Protein AF-A0A2D7Y5D2-F1 (afdb_monomer_lite)

pLDDT: mean 77.8, std 8.81, range [48.22, 90.44]

Foldseek 3Di:
DVVVVVVVVVVVCPDLVNLLVVLVVVVVVLVVVLVVLLVVLLVVLVPPDLCVVVVVVPDPDDLDLVVLVVVLVVLVVVLVVSVVVNVVSLVVNCCSLQVSLLVSLLVCQQPVCSHPNPDAFKDQVNHRDRPVVDDPVLSVQVSVQLLCCLQVVVVCVVVVDDRHSIDGDVVPVPSVVSSVVSSPSSNVSNVSVVVSVVVSVVSVVVSVVVNVVSVVSSVVSD

Structure (mmCIF, N/CA/C/O backbone):
data_AF-A0A2D7Y5D2-F1
#
_entry.id   AF-A0A2D7Y5D2-F1
#
loop_
_atom_site.group_PDB
_atom_site.id
_atom_site.type_symbol
_atom_site.label_atom_id
_atom_site.label_alt_id
_atom_site.l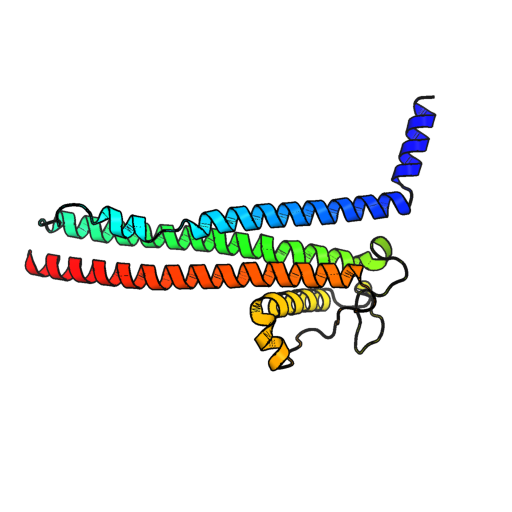abel_comp_id
_atom_site.label_asym_id
_atom_site.label_entity_id
_atom_site.label_seq_id
_atom_site.pdbx_PDB_ins_code
_atom_site.Cartn_x
_atom_site.Cartn_y
_atom_site.Cartn_z
_atom_site.occupancy
_atom_site.B_iso_or_equiv
_atom_site.auth_seq_id
_atom_site.auth_comp_id
_atom_site.auth_asym_id
_atom_site.auth_atom_id
_atom_site.pdbx_PDB_model_num
ATOM 1 N N . MET A 1 1 ? 35.451 32.270 -16.027 1.00 61.31 1 MET A N 1
ATOM 2 C CA . MET A 1 1 ? 35.735 31.453 -14.817 1.00 61.31 1 MET A CA 1
ATOM 3 C C . MET A 1 1 ? 34.470 31.006 -14.085 1.00 61.31 1 MET A C 1
ATOM 5 O O . MET A 1 1 ? 34.244 29.810 -14.052 1.00 61.31 1 MET A O 1
ATOM 9 N N . ILE A 1 2 ? 33.625 31.892 -13.528 1.00 64.38 2 ILE A N 1
ATOM 10 C CA . ILE A 1 2 ? 32.351 31.462 -12.894 1.00 64.38 2 ILE A CA 1
ATOM 11 C C . ILE A 1 2 ? 31.356 30.922 -13.939 1.00 64.38 2 ILE A C 1
ATOM 13 O O . ILE A 1 2 ? 30.735 29.890 -13.709 1.00 64.38 2 ILE A O 1
ATOM 17 N N . GLU A 1 3 ? 31.265 31.559 -15.111 1.00 65.12 3 GLU A N 1
ATOM 18 C CA . GLU A 1 3 ? 30.414 31.091 -16.219 1.00 65.12 3 GLU A CA 1
ATOM 19 C C . GLU A 1 3 ? 30.882 29.752 -16.812 1.00 65.12 3 GLU A C 1
ATOM 21 O O . GLU A 1 3 ? 30.049 28.903 -17.108 1.00 65.12 3 GLU A O 1
ATOM 26 N N . ASP A 1 4 ? 32.195 29.509 -16.894 1.00 70.19 4 ASP A N 1
ATOM 27 C CA . ASP A 1 4 ? 32.742 28.228 -17.376 1.00 70.19 4 ASP A CA 1
ATOM 28 C C . ASP A 1 4 ? 32.500 27.083 -16.384 1.00 70.19 4 ASP A C 1
ATOM 30 O O . ASP A 1 4 ? 32.182 25.963 -16.783 1.00 70.19 4 ASP A O 1
ATOM 34 N N . ILE A 1 5 ? 32.599 27.365 -15.078 1.00 71.88 5 ILE A N 1
ATOM 35 C CA . ILE A 1 5 ? 32.281 26.398 -14.018 1.00 71.88 5 ILE A CA 1
ATOM 36 C C . ILE A 1 5 ? 30.780 26.087 -14.024 1.00 71.88 5 ILE A C 1
ATOM 38 O O . ILE A 1 5 ? 30.396 24.922 -13.933 1.00 71.88 5 ILE A O 1
ATOM 42 N N . PHE A 1 6 ? 29.925 27.102 -14.176 1.00 72.81 6 PHE A N 1
ATOM 43 C CA . PHE A 1 6 ? 28.476 26.912 -14.241 1.00 72.81 6 PHE A CA 1
ATOM 44 C C . PHE A 1 6 ? 28.050 26.178 -15.521 1.00 72.81 6 PHE A C 1
ATOM 46 O O . PHE A 1 6 ? 27.232 25.263 -15.461 1.00 72.81 6 PHE A O 1
ATOM 53 N N . GLY A 1 7 ? 28.652 26.502 -16.668 1.00 70.38 7 GLY A N 1
ATOM 54 C CA . GLY A 1 7 ? 28.417 25.819 -17.941 1.00 70.38 7 GLY A CA 1
ATOM 55 C C . GLY A 1 7 ? 28.857 24.354 -17.916 1.00 70.38 7 GLY A C 1
ATOM 56 O O . GLY A 1 7 ? 28.099 23.480 -18.342 1.00 70.38 7 GLY A O 1
ATOM 57 N N . GLY A 1 8 ? 30.033 24.064 -17.348 1.00 73.69 8 GLY A N 1
ATOM 58 C CA . GLY A 1 8 ? 30.530 22.701 -17.131 1.00 73.69 8 GLY A CA 1
ATOM 59 C C . GLY A 1 8 ? 29.664 21.893 -16.158 1.00 73.69 8 GLY A C 1
ATOM 60 O O . GLY A 1 8 ? 29.385 20.718 -16.386 1.00 73.69 8 GLY A O 1
ATOM 61 N N . PHE A 1 9 ? 29.164 22.531 -15.101 1.00 72.12 9 PHE A N 1
ATOM 62 C CA . PHE A 1 9 ? 28.250 21.900 -14.149 1.00 72.12 9 PHE A CA 1
ATOM 63 C C . PHE A 1 9 ? 26.873 21.602 -14.763 1.00 72.12 9 PHE A C 1
ATOM 65 O O . PHE A 1 9 ? 26.347 20.506 -14.585 1.00 72.12 9 PHE A O 1
ATOM 72 N N . MET A 1 10 ? 26.304 22.528 -15.539 1.00 69.38 10 MET A N 1
ATOM 73 C CA . MET A 1 10 ? 25.010 22.334 -16.208 1.00 69.38 10 MET A CA 1
ATOM 74 C C . MET A 1 10 ? 25.072 21.276 -17.317 1.00 69.38 10 MET A C 1
ATOM 76 O O . MET A 1 10 ? 24.135 20.494 -17.480 1.00 69.38 10 MET A O 1
ATOM 80 N N . THR A 1 11 ? 26.183 21.194 -18.051 1.00 70.69 11 THR A N 1
ATOM 81 C CA . THR A 1 11 ? 26.409 20.124 -19.041 1.00 70.69 11 THR A CA 1
ATOM 82 C C . THR A 1 11 ? 26.628 18.768 -18.375 1.00 70.69 11 THR A C 1
ATOM 84 O O . THR A 1 11 ? 26.118 17.758 -18.854 1.00 70.69 11 THR A O 1
ATOM 87 N N . TRP A 1 12 ? 27.295 18.730 -17.220 1.00 73.56 12 TRP A N 1
ATOM 88 C CA . TRP A 1 12 ? 27.404 17.515 -16.414 1.00 73.56 12 TRP A CA 1
ATOM 89 C C . TRP A 1 12 ? 26.048 17.061 -15.846 1.00 73.56 12 TRP A C 1
ATOM 91 O O . TRP A 1 12 ? 25.725 15.872 -15.922 1.00 73.56 12 TRP A O 1
ATOM 101 N N . LEU A 1 13 ? 25.225 17.990 -15.343 1.00 65.31 13 LEU A N 1
ATOM 102 C CA . LEU A 1 13 ? 23.877 17.717 -14.823 1.00 65.31 13 LEU A CA 1
ATOM 103 C C . LEU A 1 13 ? 22.908 17.202 -15.890 1.00 65.31 13 LEU A C 1
ATOM 105 O O . LEU A 1 13 ? 22.052 16.377 -15.589 1.00 65.31 13 LEU A O 1
ATOM 109 N N . THR A 1 14 ? 23.039 17.681 -17.126 1.00 67.88 14 THR A N 1
ATOM 110 C CA . THR A 1 14 ? 22.196 17.264 -18.257 1.00 67.88 14 THR A CA 1
ATOM 111 C C . THR A 1 14 ? 22.745 16.049 -19.004 1.00 67.88 14 THR A C 1
ATOM 113 O O . THR A 1 14 ? 22.117 15.565 -19.946 1.00 67.88 14 THR A O 1
ATOM 116 N N . SER A 1 15 ? 23.897 15.512 -18.587 1.00 78.00 15 SER A N 1
ATOM 117 C CA . SER A 1 15 ? 24.418 14.277 -19.164 1.00 78.00 15 SER A CA 1
ATOM 118 C C . SER A 1 15 ? 23.492 13.095 -18.848 1.00 78.00 15 SER A C 1
ATOM 120 O O . SER A 1 15 ? 22.940 12.985 -17.750 1.00 78.00 15 SER A O 1
ATOM 122 N N . HIS A 1 16 ? 23.335 12.185 -19.813 1.00 67.31 16 HIS A N 1
ATOM 123 C CA . HIS A 1 16 ? 22.424 11.039 -19.693 1.00 67.31 16 HIS A CA 1
ATOM 124 C C . HIS A 1 16 ? 22.763 10.158 -18.478 1.00 67.31 16 HIS A C 1
ATOM 126 O O . HIS A 1 16 ? 21.868 9.688 -17.782 1.00 67.31 16 HIS A O 1
ATOM 132 N N . ALA A 1 17 ? 24.055 9.998 -18.174 1.00 71.62 17 ALA A N 1
ATOM 133 C CA . ALA A 1 17 ? 24.514 9.242 -17.013 1.00 71.62 17 ALA A CA 1
ATOM 134 C C . ALA A 1 17 ? 24.124 9.914 -15.683 1.00 71.62 17 ALA A C 1
ATOM 136 O O . ALA A 1 17 ? 23.689 9.234 -14.756 1.00 71.62 17 ALA A O 1
ATOM 137 N N . THR A 1 18 ? 24.237 11.240 -15.576 1.00 70.38 18 THR A N 1
ATOM 138 C CA . THR A 1 18 ? 23.882 11.964 -14.345 1.00 70.38 18 THR A CA 1
ATOM 139 C C . THR A 1 18 ? 22.372 11.973 -14.114 1.00 70.38 18 THR A C 1
ATOM 141 O O . THR A 1 18 ? 21.926 11.741 -12.991 1.00 70.38 18 THR A O 1
ATOM 144 N N . LEU A 1 19 ? 21.573 12.164 -15.168 1.00 69.56 19 LEU A N 1
ATOM 145 C CA . LEU A 1 19 ? 20.109 12.102 -15.092 1.00 69.56 19 LEU A CA 1
ATOM 146 C C . LEU A 1 19 ? 19.613 10.711 -14.679 1.00 69.56 19 LEU A C 1
ATOM 148 O O . LEU A 1 19 ? 18.714 10.606 -13.843 1.00 69.56 19 LEU A O 1
ATOM 152 N N . TYR A 1 20 ? 20.249 9.657 -15.193 1.00 71.88 20 TYR A N 1
ATOM 153 C CA . TYR A 1 20 ? 20.007 8.280 -14.773 1.00 71.88 20 TYR A CA 1
ATOM 154 C C . TYR A 1 20 ? 20.252 8.103 -13.266 1.00 71.88 20 TYR A C 1
ATOM 156 O O . TYR A 1 20 ? 19.346 7.702 -12.534 1.00 71.88 20 TYR A O 1
ATOM 164 N N . TRP A 1 21 ? 21.430 8.482 -12.759 1.00 73.31 21 TRP A N 1
ATOM 165 C CA . TRP A 1 21 ? 21.754 8.346 -11.333 1.00 73.31 21 TRP A CA 1
ATOM 166 C C . TRP A 1 21 ? 20.847 9.182 -10.424 1.00 73.31 21 TRP A C 1
ATOM 168 O O . TRP A 1 21 ? 20.393 8.689 -9.392 1.00 73.31 21 TRP A O 1
ATOM 178 N N . LEU A 1 22 ? 20.533 10.422 -10.807 1.00 71.81 22 LEU A N 1
ATOM 179 C CA . LEU A 1 22 ? 19.621 11.284 -10.050 1.00 71.81 22 LEU A CA 1
ATOM 180 C C . LEU A 1 22 ? 18.202 10.709 -9.990 1.00 71.81 22 LEU A C 1
ATOM 182 O O . LEU A 1 22 ? 17.562 10.773 -8.939 1.00 71.81 22 LEU A O 1
ATOM 186 N N . SER A 1 23 ? 17.724 10.110 -11.083 1.00 69.12 23 SER A N 1
ATOM 187 C CA . SER A 1 23 ? 16.411 9.461 -11.120 1.00 69.12 23 SER A CA 1
ATOM 188 C C . SER A 1 23 ? 16.339 8.277 -10.145 1.00 69.12 23 SER A C 1
ATOM 190 O O . SER A 1 23 ? 15.377 8.159 -9.384 1.00 69.12 23 SER A O 1
ATOM 192 N N . TRP A 1 24 ? 17.411 7.483 -10.057 1.00 73.25 24 TRP A N 1
ATOM 193 C CA . TRP A 1 24 ? 17.523 6.369 -9.116 1.00 73.25 24 TRP A CA 1
ATOM 194 C C . TRP A 1 24 ? 17.629 6.820 -7.661 1.00 73.25 24 TRP A C 1
ATOM 196 O O . TRP A 1 24 ? 16.982 6.236 -6.791 1.00 73.25 24 TRP A O 1
ATOM 206 N N . ILE A 1 25 ? 18.376 7.892 -7.386 1.00 76.62 25 ILE A N 1
ATOM 207 C CA . ILE A 1 25 ? 18.425 8.503 -6.050 1.00 76.62 25 ILE A CA 1
ATOM 208 C C . ILE A 1 25 ? 17.022 8.958 -5.628 1.00 76.62 25 ILE A C 1
ATOM 210 O O . ILE A 1 25 ? 16.607 8.694 -4.500 1.00 76.62 25 ILE A O 1
ATOM 214 N N . GLY A 1 26 ? 16.264 9.577 -6.538 1.00 72.56 26 GLY A N 1
ATOM 215 C CA . GLY A 1 26 ? 14.874 9.966 -6.296 1.00 72.56 26 GLY A CA 1
ATOM 216 C C . GLY A 1 26 ? 13.978 8.778 -5.938 1.00 72.56 26 GLY A C 1
ATOM 217 O O . GLY A 1 26 ? 13.241 8.847 -4.954 1.00 72.56 26 GLY A O 1
ATOM 218 N N . VAL A 1 27 ? 14.084 7.668 -6.675 1.00 72.75 27 VAL A N 1
ATOM 219 C CA . VAL A 1 27 ? 13.331 6.429 -6.402 1.00 72.75 27 VAL A CA 1
ATOM 220 C C . VAL A 1 27 ? 13.685 5.851 -5.031 1.00 72.75 27 VAL A C 1
ATOM 222 O O . VAL A 1 27 ? 12.789 5.531 -4.252 1.00 72.75 27 VAL A O 1
ATOM 225 N N . VAL A 1 28 ? 14.974 5.763 -4.691 1.00 77.69 28 VAL A N 1
ATOM 226 C CA . VAL A 1 28 ? 15.424 5.240 -3.390 1.00 77.69 28 VAL A CA 1
ATOM 227 C C . VAL A 1 28 ? 14.927 6.117 -2.242 1.00 77.69 28 VAL A C 1
ATOM 229 O O . VAL A 1 28 ? 14.392 5.599 -1.262 1.00 77.69 28 VAL A O 1
ATOM 232 N N . LEU A 1 29 ? 15.040 7.442 -2.362 1.00 75.06 29 LEU A N 1
ATOM 233 C CA . LEU A 1 29 ? 14.535 8.375 -1.352 1.00 75.06 29 LEU A CA 1
ATOM 234 C C . LEU A 1 29 ? 13.016 8.281 -1.198 1.00 75.06 29 LEU A C 1
ATOM 236 O O . LEU A 1 29 ? 12.517 8.292 -0.072 1.00 75.06 29 LEU A O 1
ATOM 240 N N . ALA A 1 30 ? 12.282 8.142 -2.304 1.00 73.25 30 ALA A N 1
ATOM 241 C CA . ALA A 1 30 ? 10.839 7.948 -2.273 1.00 73.25 30 ALA A CA 1
ATOM 242 C C . ALA A 1 30 ? 10.466 6.644 -1.553 1.00 73.25 30 ALA A C 1
ATOM 244 O O . ALA A 1 30 ? 9.572 6.650 -0.710 1.00 73.25 30 ALA A O 1
ATOM 245 N N . LEU A 1 31 ? 11.188 5.549 -1.806 1.00 73.75 31 LEU A N 1
ATOM 246 C CA . LEU A 1 31 ? 10.968 4.270 -1.129 1.00 73.75 31 LEU A CA 1
ATOM 247 C C . LEU A 1 31 ? 11.293 4.330 0.365 1.00 73.75 31 LEU A C 1
ATOM 249 O O . LEU A 1 31 ? 10.511 3.825 1.169 1.00 73.75 31 LEU A O 1
ATOM 253 N N . ILE A 1 32 ? 12.390 4.985 0.757 1.00 79.88 32 ILE A N 1
ATOM 254 C CA . ILE A 1 32 ? 12.715 5.217 2.173 1.00 79.88 32 ILE A CA 1
ATOM 255 C C . ILE A 1 32 ? 11.612 6.054 2.829 1.00 79.88 32 ILE A C 1
ATOM 257 O O . ILE A 1 32 ? 11.135 5.704 3.907 1.00 79.88 32 ILE A O 1
ATOM 261 N N . GLY A 1 33 ? 11.161 7.122 2.168 1.00 75.38 33 GLY A N 1
ATOM 262 C CA . GLY A 1 33 ? 10.061 7.960 2.641 1.00 75.38 33 GLY A CA 1
ATOM 263 C C . GLY A 1 33 ? 8.770 7.164 2.839 1.00 75.38 33 GLY A C 1
ATOM 264 O O . GLY A 1 33 ? 8.148 7.259 3.898 1.00 75.38 33 GLY A O 1
ATOM 265 N N . VAL A 1 34 ? 8.403 6.320 1.870 1.00 75.50 34 VAL A N 1
ATOM 266 C CA . VAL A 1 34 ? 7.255 5.409 1.983 1.00 75.50 34 VAL A CA 1
ATOM 267 C C . VAL A 1 34 ? 7.448 4.439 3.145 1.00 75.50 34 VAL A C 1
ATOM 269 O O . VAL A 1 34 ? 6.531 4.280 3.944 1.00 75.50 34 VAL A O 1
ATOM 272 N N . MET A 1 35 ? 8.626 3.833 3.295 1.00 78.06 35 MET A N 1
ATOM 273 C CA . MET A 1 35 ? 8.904 2.888 4.377 1.00 78.06 35 MET A CA 1
ATOM 274 C C . MET A 1 35 ? 8.785 3.550 5.756 1.00 78.06 35 MET A C 1
ATOM 276 O O . MET A 1 35 ? 8.167 2.980 6.653 1.00 78.06 35 MET A O 1
ATOM 280 N N . VAL A 1 36 ? 9.305 4.769 5.924 1.00 80.94 36 VAL A N 1
ATOM 281 C CA . VAL A 1 36 ? 9.186 5.547 7.168 1.00 80.94 36 VAL A CA 1
ATOM 282 C C . VAL A 1 36 ? 7.728 5.901 7.460 1.00 80.94 36 VAL A C 1
ATOM 284 O O . VAL A 1 36 ? 7.277 5.758 8.597 1.00 80.94 36 VAL A O 1
ATOM 287 N N . LEU A 1 37 ? 6.969 6.333 6.449 1.00 74.44 37 LEU A N 1
ATOM 288 C CA . LEU A 1 37 ? 5.550 6.656 6.603 1.00 74.44 37 LEU A CA 1
ATOM 289 C C . LEU A 1 37 ? 4.721 5.420 6.950 1.00 74.44 37 LEU A C 1
ATOM 291 O O . LEU A 1 37 ? 3.905 5.476 7.868 1.00 74.44 37 LEU A O 1
ATOM 295 N N . VAL A 1 38 ? 4.961 4.302 6.265 1.00 72.19 38 VAL A N 1
ATOM 296 C CA . VAL A 1 38 ? 4.354 3.005 6.572 1.00 72.19 38 VAL A CA 1
ATOM 297 C C . VAL A 1 38 ? 4.681 2.633 8.012 1.00 72.19 38 VAL A C 1
ATOM 299 O O . VAL A 1 38 ? 3.762 2.424 8.791 1.00 72.19 38 VAL A O 1
ATOM 302 N N . TRP A 1 39 ? 5.950 2.656 8.420 1.00 78.25 39 TRP A N 1
ATOM 303 C CA . TRP A 1 39 ? 6.356 2.326 9.788 1.00 78.25 39 TRP A CA 1
ATOM 304 C C . TRP A 1 39 ? 5.704 3.222 10.851 1.00 78.25 39 TRP A C 1
ATOM 306 O O . TRP A 1 39 ? 5.263 2.737 11.893 1.00 78.25 39 TRP A O 1
ATOM 316 N N . SER A 1 40 ? 5.595 4.523 10.578 1.00 76.56 40 SER A N 1
ATOM 317 C CA . SER A 1 40 ? 4.916 5.489 11.448 1.00 76.56 40 SER A CA 1
ATOM 318 C C . SER A 1 40 ? 3.415 5.204 11.567 1.00 76.56 40 SER A C 1
ATOM 320 O O . SER A 1 40 ? 2.854 5.218 12.660 1.00 76.56 40 SER A O 1
ATOM 322 N N . LEU A 1 41 ? 2.748 4.879 10.458 1.00 70.12 41 LEU A N 1
ATOM 323 C CA . LEU A 1 41 ? 1.337 4.490 10.475 1.00 70.12 41 LEU A CA 1
ATOM 324 C C . LEU A 1 41 ? 1.135 3.143 11.181 1.00 70.12 41 LEU A C 1
ATOM 326 O O . LEU A 1 41 ? 0.170 2.987 11.928 1.00 70.12 41 LEU A O 1
ATOM 330 N N . LEU A 1 42 ? 2.059 2.198 10.998 1.00 69.38 42 LEU A N 1
ATOM 331 C CA . LEU A 1 42 ? 2.049 0.884 11.636 1.00 69.38 42 LEU A CA 1
ATOM 332 C C . LEU A 1 42 ? 2.172 0.974 13.155 1.00 69.38 42 LEU A C 1
ATOM 334 O O . LEU A 1 42 ? 1.375 0.355 13.859 1.00 69.38 42 LEU A O 1
ATOM 338 N N . SER A 1 43 ? 3.132 1.742 13.674 1.00 71.56 43 SER A N 1
ATOM 339 C CA . SER A 1 43 ? 3.335 1.884 15.123 1.00 71.56 43 SER A CA 1
ATOM 340 C C . SER A 1 43 ? 2.091 2.453 15.802 1.00 71.56 43 SER A C 1
ATOM 342 O O . SER A 1 43 ? 1.577 1.901 16.771 1.00 71.56 43 SER A O 1
ATOM 344 N N . VAL A 1 44 ? 1.528 3.490 15.198 1.00 65.75 44 VAL A N 1
ATOM 345 C CA . VAL A 1 44 ? 0.354 4.213 15.676 1.00 65.75 44 VAL A CA 1
ATOM 346 C C . VAL A 1 44 ? -0.925 3.364 15.643 1.00 65.75 44 VAL A C 1
ATOM 348 O O . VAL A 1 44 ? -1.856 3.592 16.419 1.00 65.75 44 VAL A O 1
ATOM 351 N N . VAL A 1 45 ? -0.997 2.400 14.731 1.00 64.88 45 VAL A N 1
ATOM 352 C CA . VAL A 1 45 ? -2.107 1.453 14.611 1.00 64.88 45 VAL A CA 1
ATOM 353 C C . VAL A 1 45 ? -1.922 0.250 15.547 1.00 64.88 45 VAL A C 1
ATOM 355 O O . VAL A 1 45 ? -2.901 -0.235 16.115 1.00 64.88 45 VAL A O 1
ATOM 358 N N . ARG A 1 46 ? -0.680 -0.190 15.780 1.00 63.81 46 ARG A N 1
ATOM 359 C CA . ARG A 1 46 ? -0.336 -1.242 16.750 1.00 63.81 46 ARG A CA 1
ATOM 360 C C . ARG A 1 46 ? -0.626 -0.823 18.190 1.00 63.81 46 ARG A C 1
ATOM 362 O O . ARG A 1 46 ? -1.072 -1.648 18.981 1.00 63.81 46 ARG A O 1
ATOM 369 N N . ASP A 1 47 ? -0.434 0.453 18.505 1.00 62.66 47 ASP A N 1
ATOM 370 C CA . ASP A 1 47 ? -0.701 1.020 19.832 1.00 62.66 47 ASP A CA 1
ATOM 371 C C . ASP A 1 47 ? -2.206 1.196 20.129 1.00 62.66 47 ASP A C 1
ATOM 373 O O . ASP A 1 47 ? -2.586 1.713 21.182 1.00 62.66 47 ASP A O 1
ATOM 377 N N . PHE A 1 48 ? -3.092 0.753 19.226 1.00 60.53 48 PHE A N 1
ATOM 378 C CA . PHE A 1 48 ? -4.522 0.669 19.497 1.00 60.53 48 PHE A CA 1
ATOM 379 C C . PHE A 1 48 ? -4.804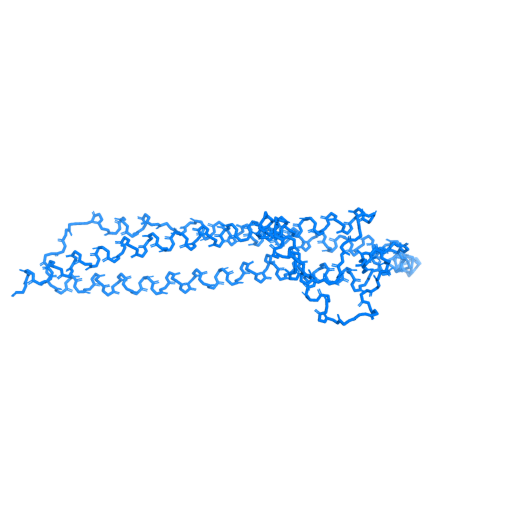 -0.474 20.490 1.00 60.53 48 PHE A C 1
ATOM 381 O O . PHE A 1 48 ? -4.994 -1.646 20.144 1.00 60.53 48 PHE A O 1
ATOM 388 N N . ASP A 1 49 ? -4.750 -0.116 21.768 1.00 56.03 49 ASP A N 1
ATOM 389 C CA . ASP A 1 49 ? -4.664 -1.056 22.874 1.00 56.03 49 ASP A CA 1
ATOM 390 C C . ASP A 1 49 ? -6.025 -1.253 23.568 1.00 56.03 49 ASP A C 1
ATOM 392 O O . ASP A 1 49 ? -6.559 -0.343 24.213 1.00 56.03 49 ASP A O 1
ATOM 396 N N . GLU A 1 50 ? -6.566 -2.476 23.497 1.00 50.53 50 GLU A N 1
ATOM 397 C CA . GLU A 1 50 ? -7.682 -2.960 24.335 1.00 50.53 50 GLU A CA 1
ATOM 398 C C . GLU A 1 50 ? -7.476 -2.632 25.825 1.00 50.53 50 GLU A C 1
ATOM 400 O O . GLU A 1 50 ? -8.441 -2.476 26.579 1.00 50.53 50 GLU A O 1
ATOM 405 N N . ALA A 1 51 ? -6.223 -2.468 26.262 1.00 48.22 51 ALA A N 1
ATOM 406 C CA . ALA A 1 51 ? -5.885 -2.136 27.635 1.00 48.22 51 ALA A CA 1
ATOM 407 C C . ALA A 1 51 ? -6.484 -0.808 28.121 1.00 48.22 51 ALA A C 1
ATOM 409 O O . ALA A 1 51 ? -6.719 -0.681 29.320 1.00 48.22 51 ALA A O 1
ATOM 410 N N . HIS A 1 52 ? -6.772 0.173 27.256 1.00 51.16 52 HIS A N 1
ATOM 411 C CA . HIS A 1 52 ? -7.442 1.408 27.693 1.00 51.16 52 HIS A CA 1
ATOM 412 C C . HIS A 1 52 ? -8.935 1.201 27.992 1.00 51.16 52 HIS A C 1
ATOM 414 O O . HIS A 1 52 ? -9.451 1.809 28.934 1.00 51.16 52 HIS A O 1
ATOM 420 N N . LEU A 1 53 ? -9.605 0.297 27.264 1.00 51.78 53 LEU A N 1
ATOM 421 C CA . LEU A 1 53 ? -11.005 -0.074 27.512 1.00 51.78 53 LEU A CA 1
ATOM 422 C C . LEU A 1 53 ? -11.153 -0.816 28.846 1.00 51.78 53 LEU A C 1
ATOM 424 O O . LEU A 1 53 ? -12.035 -0.497 29.641 1.00 51.78 53 LEU A O 1
ATOM 428 N N . ILE A 1 54 ? -10.236 -1.743 29.136 1.00 50.59 54 ILE A N 1
ATOM 429 C CA . ILE A 1 54 ? -10.243 -2.525 30.381 1.00 50.59 54 ILE A CA 1
ATOM 430 C C . ILE A 1 54 ? -9.720 -1.695 31.569 1.00 50.59 54 ILE A C 1
ATOM 432 O O . ILE A 1 54 ? -10.212 -1.826 32.690 1.00 50.59 54 ILE A O 1
ATOM 436 N N . ARG A 1 55 ? -8.751 -0.786 31.367 1.00 52.47 55 ARG A N 1
ATOM 437 C CA . ARG A 1 55 ? -8.235 0.073 32.452 1.00 52.47 55 ARG A CA 1
ATOM 438 C C . ARG A 1 55 ? -9.255 1.097 32.943 1.00 52.47 55 ARG A C 1
ATOM 440 O O . ARG A 1 55 ? -9.244 1.382 34.136 1.00 52.47 55 ARG A O 1
ATOM 447 N N . GLN A 1 56 ? -10.151 1.608 32.095 1.00 52.38 56 GLN A N 1
ATOM 448 C CA . GLN A 1 56 ? -11.228 2.495 32.564 1.00 52.38 56 GLN A CA 1
ATOM 449 C C . GLN A 1 56 ? -12.269 1.779 33.438 1.00 52.38 56 GLN A C 1
ATOM 451 O O . GLN A 1 56 ? -12.922 2.435 34.246 1.00 52.38 56 GLN A O 1
ATOM 456 N N . GLN A 1 57 ? -12.381 0.449 33.350 1.00 53.06 57 GLN A N 1
ATOM 457 C CA . GLN A 1 57 ? -13.211 -0.347 34.259 1.00 53.06 57 GLN A CA 1
ATOM 458 C C . GLN A 1 57 ? -12.568 -0.609 35.629 1.00 53.06 57 GLN A C 1
ATOM 460 O O . GLN A 1 57 ? -13.246 -1.125 36.511 1.00 53.06 57 GLN A O 1
ATOM 465 N N . ARG A 1 58 ? -11.301 -0.236 35.875 1.00 51.78 58 ARG A N 1
ATOM 466 C CA . ARG A 1 58 ? -10.629 -0.472 37.175 1.00 51.78 58 ARG A CA 1
ATOM 467 C C . ARG A 1 58 ? -11.136 0.412 38.332 1.00 51.78 58 ARG A C 1
ATOM 469 O O . ARG A 1 58 ? -10.462 0.528 39.352 1.00 51.78 58 ARG A O 1
ATOM 476 N N . GLY A 1 59 ? -12.306 1.032 38.190 1.00 63.09 59 GLY A N 1
ATOM 477 C CA . GLY A 1 59 ? -12.995 1.766 39.250 1.00 63.09 59 GLY A CA 1
ATOM 478 C C . GLY A 1 59 ? -14.158 0.964 39.850 1.00 63.09 59 GLY A C 1
ATOM 479 O O . GLY A 1 59 ? -14.622 0.004 39.237 1.00 63.09 59 GLY A O 1
ATOM 480 N N . PRO A 1 60 ? -14.659 1.347 41.039 1.00 62.88 60 PRO A N 1
ATOM 481 C CA . PRO A 1 60 ? -15.835 0.712 41.626 1.00 62.88 60 PRO A CA 1
ATOM 482 C C . PRO A 1 60 ? -17.029 0.753 40.659 1.00 62.88 60 PRO A C 1
ATOM 484 O O . PRO A 1 60 ? -17.270 1.774 40.005 1.00 62.88 60 PRO A O 1
ATOM 487 N N . ARG A 1 61 ? -17.767 -0.365 40.568 1.00 66.69 61 ARG A N 1
ATOM 488 C CA . ARG A 1 61 ? -18.933 -0.503 39.681 1.00 66.69 61 ARG A CA 1
ATOM 489 C C . ARG A 1 61 ? -19.955 0.599 39.966 1.00 66.69 61 ARG A C 1
ATOM 491 O O . ARG A 1 61 ? -20.225 0.949 41.116 1.00 66.69 61 ARG A O 1
ATOM 498 N N . ALA A 1 62 ? -20.498 1.186 38.905 1.00 68.88 62 ALA A N 1
ATOM 499 C CA . ALA A 1 62 ? -21.435 2.292 39.024 1.00 68.88 62 ALA A CA 1
ATOM 500 C C . ALA A 1 62 ? -22.807 1.780 39.482 1.00 68.88 62 ALA A C 1
ATOM 502 O O . ALA A 1 62 ? -23.489 1.106 38.731 1.00 68.88 62 ALA A O 1
ATOM 503 N N . VAL A 1 63 ? -23.245 2.162 40.684 1.00 71.19 63 VAL A N 1
ATOM 504 C CA . VAL A 1 63 ? -24.533 1.706 41.251 1.00 71.19 63 VAL A CA 1
ATOM 505 C C . VAL A 1 63 ? -25.727 2.548 40.765 1.00 71.19 63 VAL A C 1
ATOM 507 O O . VAL A 1 63 ? -26.870 2.112 40.781 1.00 71.19 63 VAL A O 1
ATOM 510 N N . ARG A 1 64 ? -25.494 3.795 40.327 1.00 80.81 64 ARG A N 1
ATOM 511 C CA . ARG A 1 64 ? -26.573 4.717 39.924 1.00 80.81 64 ARG A CA 1
ATOM 512 C C . ARG A 1 64 ? -26.918 4.570 38.441 1.00 80.81 64 ARG A C 1
ATOM 514 O O . ARG A 1 64 ? -26.051 4.805 37.597 1.00 80.81 64 ARG A O 1
ATOM 521 N N . ALA A 1 65 ? -28.203 4.381 38.126 1.00 78.31 65 ALA A N 1
ATOM 522 C CA . ALA A 1 65 ? -28.738 4.295 36.758 1.00 78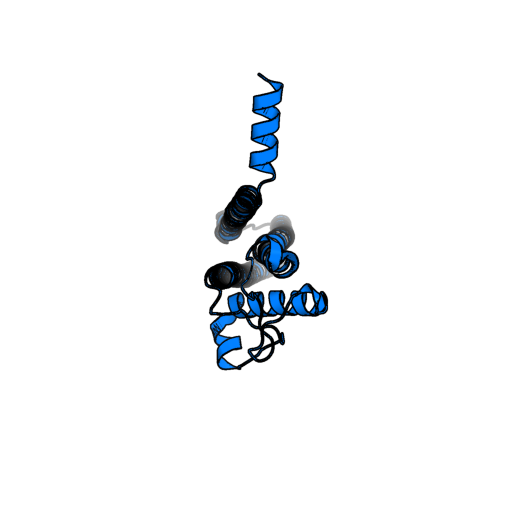.31 65 ALA A CA 1
ATOM 523 C C . ALA A 1 65 ? -28.263 5.428 35.820 1.00 78.31 65 ALA A C 1
ATOM 525 O O . ALA A 1 65 ? -27.880 5.194 34.672 1.00 78.31 65 ALA A O 1
ATOM 526 N N . LYS A 1 66 ? -28.201 6.673 36.319 1.00 81.12 66 LYS A N 1
ATOM 527 C CA . LYS A 1 66 ? -27.694 7.832 35.556 1.00 81.12 66 LYS A CA 1
ATOM 528 C C . LYS A 1 66 ? -26.214 7.690 35.172 1.00 81.12 66 LYS A C 1
ATOM 530 O O . LYS A 1 66 ? -25.819 8.106 34.083 1.00 81.12 66 LYS A O 1
ATOM 535 N N . THR A 1 67 ? -25.397 7.112 36.050 1.00 79.62 67 THR A N 1
ATOM 536 C CA . THR A 1 67 ? -23.967 6.876 35.805 1.00 79.62 67 THR A CA 1
ATOM 537 C C . THR A 1 67 ? -23.767 5.707 34.842 1.00 79.62 67 THR A C 1
ATOM 539 O O . THR A 1 67 ? -22.953 5.826 33.930 1.00 79.62 67 THR A O 1
ATOM 542 N N . ILE A 1 68 ? -24.562 4.638 34.976 1.00 74.44 68 ILE A N 1
ATOM 543 C CA . ILE A 1 68 ? -24.555 3.488 34.057 1.00 74.44 68 ILE A CA 1
ATOM 544 C C . ILE A 1 68 ? -24.867 3.946 32.623 1.00 74.44 68 ILE A C 1
ATOM 546 O O . ILE A 1 68 ? -24.069 3.708 31.717 1.00 74.44 68 ILE A O 1
ATOM 550 N N . ARG A 1 69 ? -25.944 4.724 32.414 1.00 80.12 69 ARG A N 1
ATOM 551 C CA . ARG A 1 69 ? -26.270 5.307 31.093 1.00 80.12 69 ARG A CA 1
ATOM 552 C C . ARG A 1 69 ? -25.148 6.182 30.534 1.00 80.12 69 ARG A C 1
ATOM 554 O O . ARG A 1 69 ? -24.849 6.117 29.345 1.00 80.12 69 ARG A O 1
ATOM 561 N N . ARG A 1 70 ? -24.508 7.001 31.379 1.00 81.75 70 ARG A N 1
ATOM 562 C CA . ARG A 1 70 ? -23.384 7.856 30.959 1.00 81.75 70 ARG A CA 1
ATOM 563 C C . ARG A 1 70 ? -22.172 7.035 30.519 1.00 81.75 70 ARG A C 1
ATOM 565 O O . ARG A 1 70 ? -21.497 7.434 29.576 1.00 81.75 70 ARG A O 1
ATOM 572 N N . ASN A 1 71 ? -21.902 5.913 31.179 1.00 77.00 71 ASN A N 1
ATOM 573 C CA . ASN A 1 71 ? -20.812 5.017 30.805 1.00 77.00 71 ASN A CA 1
ATOM 574 C C . ASN A 1 71 ? -21.095 4.327 29.464 1.00 77.00 71 ASN A C 1
ATOM 576 O O . ASN A 1 71 ? -20.213 4.327 28.613 1.00 77.00 71 ASN A O 1
ATOM 580 N N . ILE A 1 72 ? -22.324 3.846 29.232 1.00 78.12 72 ILE A N 1
ATOM 581 C CA . ILE A 1 72 ? -22.730 3.264 27.937 1.00 78.12 72 ILE A CA 1
ATOM 582 C C . ILE A 1 72 ? -22.533 4.276 26.797 1.00 78.12 72 ILE A C 1
ATOM 584 O O . ILE A 1 72 ? -21.860 3.964 25.819 1.00 78.12 72 ILE A O 1
ATOM 588 N N . MET A 1 73 ? -23.027 5.513 26.951 1.00 81.94 73 MET A N 1
ATOM 589 C CA . MET A 1 73 ? -22.855 6.554 25.923 1.00 81.94 73 MET A CA 1
ATOM 590 C C . MET A 1 73 ? -21.380 6.858 25.635 1.00 81.94 73 MET A C 1
ATOM 592 O O . MET A 1 73 ? -20.999 6.993 24.474 1.00 81.94 73 MET A O 1
ATOM 596 N N . LYS A 1 74 ? -20.533 6.925 26.673 1.00 80.12 74 LYS A N 1
ATOM 597 C CA . LYS A 1 74 ? -19.085 7.106 26.493 1.00 80.12 74 LYS A CA 1
ATOM 598 C C . LYS A 1 74 ? -18.480 5.957 25.691 1.00 80.12 74 LYS A C 1
ATOM 600 O O . LYS A 1 74 ? -17.724 6.213 24.762 1.00 80.12 74 LYS A O 1
ATOM 605 N N . PHE A 1 75 ? -18.812 4.710 26.023 1.00 74.12 75 PHE A N 1
ATOM 606 C CA . PHE A 1 75 ? -18.306 3.534 25.312 1.00 74.12 75 PHE A CA 1
ATOM 607 C C . PHE A 1 75 ? -18.693 3.538 23.826 1.00 74.12 75 PHE A C 1
ATOM 609 O O . PHE A 1 75 ? -17.843 3.283 22.973 1.00 74.12 75 PHE A O 1
ATOM 616 N N . GLU A 1 76 ? -19.934 3.901 23.499 1.00 78.06 76 GLU A N 1
ATOM 617 C CA . GLU A 1 76 ? -20.398 4.031 22.110 1.00 78.06 76 GLU A CA 1
ATOM 618 C C . GLU A 1 76 ? -19.709 5.182 21.357 1.00 78.06 76 GLU A C 1
ATOM 620 O O . GLU A 1 76 ? -19.352 5.055 20.183 1.00 78.06 76 GLU A O 1
ATOM 625 N N . GLU A 1 77 ? -19.494 6.322 22.015 1.00 79.56 77 GLU A N 1
ATOM 626 C CA . GLU A 1 77 ? -18.783 7.466 21.440 1.00 79.56 77 GLU A CA 1
ATOM 627 C C . GLU A 1 77 ? -17.308 7.140 21.169 1.00 79.56 77 GLU A C 1
ATOM 629 O O . GLU A 1 77 ? -16.812 7.392 20.067 1.00 79.56 77 GLU A O 1
ATOM 634 N N . TYR A 1 78 ? -16.634 6.473 22.109 1.00 74.00 78 TYR A N 1
ATOM 635 C CA . TYR A 1 78 ? -15.266 5.991 21.923 1.00 74.00 78 TYR A CA 1
ATOM 636 C C . TYR A 1 78 ? -15.152 4.980 20.783 1.00 74.00 78 TYR A C 1
ATOM 638 O O . TYR A 1 78 ? -14.231 5.102 19.978 1.00 74.00 78 TYR A O 1
ATOM 646 N N . ALA A 1 79 ? -16.082 4.028 20.660 1.00 72.56 79 ALA A N 1
ATOM 647 C CA . ALA A 1 79 ? -16.078 3.062 19.561 1.00 72.56 79 ALA A CA 1
ATOM 648 C C . ALA A 1 79 ? -16.179 3.751 18.190 1.00 72.56 79 ALA A C 1
ATOM 650 O O . ALA A 1 79 ? -15.424 3.434 17.271 1.00 72.56 79 ALA A O 1
ATOM 651 N N . ARG A 1 80 ? -17.056 4.755 18.058 1.00 78.62 80 ARG A N 1
ATOM 652 C CA . ARG A 1 80 ? -17.188 5.533 16.815 1.00 78.62 80 ARG A CA 1
ATOM 653 C C . ARG A 1 80 ? -15.919 6.316 16.484 1.00 78.62 80 ARG A C 1
ATOM 655 O O . ARG A 1 80 ? -15.491 6.318 15.329 1.00 78.62 80 ARG A O 1
ATOM 662 N N . HIS A 1 81 ? -15.295 6.948 17.478 1.00 78.19 81 HIS A N 1
ATOM 663 C CA . HIS A 1 81 ? -14.025 7.651 17.283 1.00 78.19 81 HIS A CA 1
ATOM 664 C C . HIS A 1 81 ? -12.889 6.699 16.901 1.00 78.19 81 HIS A C 1
ATOM 666 O O . HIS A 1 81 ? -12.175 6.963 15.937 1.00 78.19 81 HIS A O 1
ATOM 672 N N . ALA A 1 82 ? -12.771 5.575 17.605 1.00 73.69 82 ALA A N 1
ATOM 673 C CA . ALA A 1 82 ? -11.801 4.521 17.343 1.00 73.69 82 ALA A CA 1
ATOM 674 C C . ALA A 1 82 ? -11.872 4.022 15.898 1.00 73.69 82 ALA A C 1
ATOM 676 O O . ALA A 1 82 ? -10.876 4.070 15.178 1.00 73.69 82 ALA A O 1
ATOM 677 N N . VAL A 1 83 ? -13.062 3.608 15.451 1.00 76.12 83 VAL A N 1
ATOM 678 C CA . VAL A 1 83 ? -13.258 3.101 14.089 1.00 76.12 83 VAL A CA 1
ATOM 679 C C . VAL A 1 83 ? -12.933 4.159 13.052 1.00 76.12 83 VAL A C 1
ATOM 681 O O . VAL A 1 83 ? -12.243 3.854 12.086 1.00 76.12 83 VAL A O 1
ATOM 684 N N . ARG A 1 84 ? -13.362 5.410 13.251 1.00 80.50 84 ARG A N 1
ATOM 685 C CA . ARG A 1 84 ? -13.054 6.487 12.304 1.00 80.50 84 ARG A CA 1
ATOM 686 C C . ARG A 1 84 ? -11.551 6.744 12.204 1.00 80.50 84 ARG A C 1
ATOM 688 O O . ARG A 1 84 ? -11.034 6.887 11.099 1.00 80.50 84 ARG A O 1
ATOM 695 N N . THR A 1 85 ? -10.847 6.803 13.333 1.00 79.94 85 THR A N 1
ATOM 696 C CA . THR A 1 85 ? -9.395 7.018 13.357 1.00 79.94 85 THR A CA 1
ATOM 697 C C . THR A 1 85 ? -8.653 5.864 12.697 1.00 79.94 85 THR A C 1
ATOM 699 O O . THR A 1 85 ? -7.741 6.110 11.909 1.00 79.94 85 THR A O 1
ATOM 702 N N . ILE A 1 86 ? -9.050 4.622 12.977 1.00 78.19 86 ILE A N 1
ATOM 703 C CA . ILE A 1 86 ? -8.440 3.452 12.348 1.00 78.19 86 ILE A CA 1
ATOM 704 C C . ILE A 1 86 ? -8.730 3.451 10.849 1.00 78.19 86 ILE A C 1
ATOM 706 O O . ILE A 1 86 ? -7.789 3.355 10.078 1.00 78.19 86 ILE A O 1
ATOM 710 N N . ALA A 1 87 ? -9.977 3.663 10.425 1.00 82.25 87 ALA A N 1
ATOM 711 C CA . ALA A 1 87 ? -10.341 3.713 9.011 1.00 82.25 87 ALA A CA 1
ATOM 712 C C . ALA A 1 87 ? -9.513 4.753 8.242 1.00 82.25 87 ALA A C 1
ATOM 714 O O . ALA A 1 87 ? -8.940 4.432 7.208 1.00 82.25 87 ALA A O 1
ATOM 715 N N . LEU A 1 88 ? -9.373 5.974 8.771 1.00 83.62 88 LEU A N 1
ATOM 716 C CA . LEU A 1 88 ? -8.550 7.012 8.141 1.00 83.62 88 LEU A CA 1
ATOM 717 C C . LEU A 1 88 ? -7.075 6.605 8.035 1.00 83.62 88 LEU A C 1
ATOM 719 O O . LEU A 1 88 ? -6.450 6.823 6.998 1.00 83.62 88 LEU A O 1
ATOM 723 N N . ARG A 1 89 ? -6.517 6.000 9.088 1.00 81.19 89 ARG A N 1
ATOM 724 C CA . ARG A 1 89 ? -5.117 5.549 9.110 1.00 81.19 89 ARG A CA 1
ATOM 725 C C . ARG A 1 89 ? -4.884 4.358 8.188 1.00 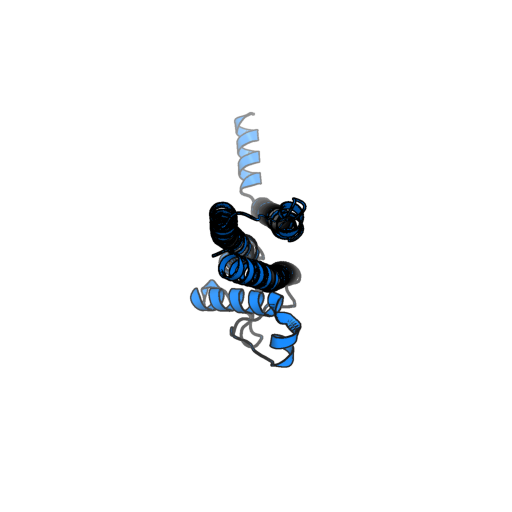81.19 89 ARG A C 1
ATOM 727 O O . ARG A 1 89 ? -3.885 4.342 7.481 1.00 81.19 89 ARG A O 1
ATOM 734 N N . THR A 1 90 ? -5.812 3.409 8.146 1.00 82.25 90 THR A N 1
ATOM 735 C CA . THR A 1 90 ? -5.815 2.272 7.222 1.00 82.25 90 THR A CA 1
ATOM 736 C C . THR A 1 90 ? -5.890 2.748 5.777 1.00 82.25 90 THR A C 1
ATOM 738 O O . THR A 1 90 ? -5.091 2.311 4.957 1.00 82.25 90 THR A O 1
ATOM 741 N N . THR A 1 91 ? -6.772 3.699 5.462 1.00 86.12 91 THR A N 1
ATOM 742 C CA . THR A 1 91 ? -6.833 4.309 4.127 1.00 86.12 91 THR A CA 1
ATOM 743 C C . THR A 1 91 ? -5.520 5.004 3.779 1.00 86.12 91 THR A C 1
ATOM 745 O O . THR A 1 91 ? -4.989 4.790 2.693 1.00 86.12 91 THR A O 1
ATOM 748 N N . GLY A 1 92 ? -4.948 5.781 4.705 1.00 84.88 92 GLY A N 1
ATOM 749 C CA . GLY A 1 92 ? -3.633 6.397 4.517 1.00 84.88 92 GLY A CA 1
ATOM 750 C C . GLY A 1 92 ? -2.532 5.365 4.257 1.00 84.88 92 GLY A C 1
ATOM 751 O O . GLY A 1 92 ? -1.725 5.547 3.350 1.00 84.88 92 GLY A O 1
ATOM 752 N N . LEU A 1 93 ? -2.544 4.250 4.992 1.00 84.94 93 LEU A N 1
ATOM 753 C CA . LEU A 1 93 ? -1.598 3.149 4.824 1.00 84.94 93 LEU A CA 1
ATOM 754 C C . LEU A 1 93 ? -1.742 2.472 3.456 1.00 84.94 93 LEU A C 1
ATOM 756 O O . LEU A 1 93 ? -0.733 2.157 2.840 1.00 84.94 93 LEU A O 1
ATOM 760 N N . ILE A 1 94 ? -2.964 2.281 2.955 1.00 86.38 94 ILE A N 1
ATOM 761 C CA . ILE A 1 94 ? -3.199 1.728 1.613 1.00 86.38 94 ILE A CA 1
ATOM 762 C C . ILE A 1 94 ? -2.685 2.697 0.543 1.00 86.38 94 ILE A C 1
ATOM 764 O O . ILE A 1 94 ? -1.931 2.300 -0.342 1.00 86.38 94 ILE A O 1
ATOM 768 N N . LEU A 1 95 ? -3.042 3.980 0.635 1.00 87.44 95 LEU A N 1
ATOM 769 C CA . LEU A 1 95 ? -2.632 4.984 -0.350 1.00 87.44 95 LEU A CA 1
ATOM 770 C C . LEU A 1 95 ? -1.107 5.136 -0.414 1.00 87.44 95 LEU A C 1
ATOM 772 O O . LEU A 1 95 ? -0.534 5.183 -1.500 1.00 87.44 95 LEU A O 1
ATOM 776 N N . VAL A 1 96 ? -0.445 5.178 0.741 1.00 85.81 96 VAL A N 1
ATOM 777 C CA . VAL A 1 96 ? 1.007 5.377 0.823 1.00 85.81 96 VAL A CA 1
ATOM 778 C C . VAL A 1 96 ? 1.773 4.074 0.613 1.00 85.81 96 VAL A C 1
ATOM 780 O O . VAL A 1 96 ? 2.779 4.076 -0.080 1.00 85.81 96 VAL A O 1
ATOM 783 N N . GLY A 1 97 ? 1.323 2.964 1.193 1.00 82.50 97 GLY A N 1
ATOM 784 C CA . GLY A 1 97 ? 2.027 1.683 1.144 1.00 82.50 97 GLY A CA 1
ATOM 785 C C . GLY A 1 97 ? 1.791 0.891 -0.141 1.00 82.50 97 GLY A C 1
ATOM 786 O O . GLY A 1 97 ? 2.686 0.185 -0.585 1.00 82.50 97 GLY A O 1
ATOM 787 N N . VAL A 1 98 ? 0.621 1.022 -0.772 1.00 88.31 98 VAL A N 1
ATOM 788 C CA . VAL A 1 98 ? 0.295 0.324 -2.030 1.00 88.31 98 VAL A CA 1
ATOM 789 C C . VAL A 1 98 ? 0.286 1.294 -3.206 1.00 88.31 98 VAL A C 1
ATOM 791 O O . VAL A 1 98 ? 0.885 1.010 -4.243 1.00 88.31 98 VAL A O 1
ATOM 794 N N . GLY A 1 99 ? -0.367 2.448 -3.045 1.00 88.94 99 GLY A N 1
ATOM 795 C CA . GLY A 1 99 ? -0.550 3.419 -4.124 1.00 88.94 99 GLY A CA 1
ATOM 796 C C . GLY A 1 99 ? 0.758 4.050 -4.598 1.00 88.94 99 GLY A C 1
ATOM 797 O O . GLY A 1 99 ? 1.074 3.968 -5.781 1.00 88.94 99 GLY A O 1
ATOM 798 N N . LEU A 1 100 ? 1.542 4.649 -3.693 1.00 85.75 100 LEU A N 1
ATOM 799 C CA . LEU A 1 100 ? 2.783 5.341 -4.071 1.00 85.75 100 LEU A CA 1
ATOM 800 C C . LEU A 1 100 ? 3.845 4.405 -4.680 1.00 85.75 100 LEU A C 1
ATOM 802 O O . LEU A 1 100 ? 4.325 4.716 -5.769 1.00 85.75 100 LEU A O 1
ATOM 806 N N . PRO A 1 101 ? 4.202 3.256 -4.074 1.00 85.81 101 PRO A N 1
ATOM 807 C CA . PRO A 1 101 ? 5.114 2.301 -4.701 1.00 85.81 101 PRO A CA 1
ATOM 808 C C . PRO A 1 101 ? 4.613 1.765 -6.044 1.00 85.81 101 PRO A C 1
ATOM 810 O O . PRO A 1 101 ? 5.399 1.642 -6.981 1.00 85.81 101 PRO A O 1
ATOM 813 N N . GLY A 1 102 ? 3.307 1.503 -6.162 1.00 89.38 102 GLY A N 1
ATOM 814 C CA . GLY A 1 102 ? 2.697 1.086 -7.423 1.00 89.38 102 GLY A CA 1
ATOM 815 C C . GLY A 1 102 ? 2.809 2.164 -8.503 1.00 89.38 102 GLY A C 1
ATOM 816 O O . GLY A 1 102 ? 3.145 1.863 -9.644 1.00 89.38 102 GLY A O 1
ATOM 817 N N . LEU A 1 103 ? 2.615 3.434 -8.134 1.00 90.31 103 LEU A N 1
ATOM 818 C CA . LEU A 1 103 ? 2.808 4.571 -9.033 1.00 90.31 103 LEU A CA 1
ATOM 819 C C . LEU A 1 103 ? 4.270 4.706 -9.470 1.00 90.31 103 LEU A C 1
ATOM 821 O O . LEU A 1 103 ? 4.526 4.961 -10.641 1.00 90.31 103 LEU A O 1
ATOM 825 N N . ILE A 1 104 ? 5.228 4.509 -8.561 1.00 88.50 104 ILE A N 1
ATOM 826 C CA . ILE A 1 104 ? 6.660 4.521 -8.894 1.00 88.50 104 ILE A CA 1
ATOM 827 C C . ILE A 1 104 ? 6.978 3.416 -9.908 1.00 88.50 104 ILE A C 1
ATOM 829 O O . ILE A 1 104 ? 7.617 3.693 -10.919 1.00 88.50 104 ILE A O 1
ATOM 833 N N . LEU A 1 105 ? 6.490 2.191 -9.690 1.00 88.69 105 LEU A N 1
ATOM 834 C CA . LEU A 1 105 ? 6.656 1.094 -10.648 1.00 88.69 105 LEU A CA 1
ATOM 835 C C . LEU A 1 105 ? 6.034 1.412 -12.008 1.00 88.69 105 LEU A C 1
ATOM 837 O O . LEU A 1 105 ? 6.674 1.193 -13.034 1.00 88.69 105 LEU A O 1
ATOM 841 N N . ALA A 1 106 ? 4.819 1.962 -12.021 1.00 89.75 106 ALA A N 1
ATOM 842 C CA . ALA A 1 106 ? 4.157 2.376 -13.251 1.00 89.75 106 ALA A CA 1
ATOM 843 C C . ALA A 1 106 ? 4.962 3.456 -13.986 1.00 89.75 106 ALA A C 1
ATOM 845 O O . ALA A 1 106 ? 5.119 3.377 -15.198 1.00 89.75 106 ALA A O 1
ATOM 846 N N . LEU A 1 107 ? 5.522 4.433 -13.266 1.00 88.94 107 LEU A N 1
ATOM 847 C CA . LEU A 1 107 ? 6.357 5.483 -13.849 1.00 88.94 107 LEU A CA 1
ATOM 848 C C . LEU A 1 107 ? 7.660 4.935 -14.433 1.00 88.94 107 LEU A C 1
ATOM 850 O O . LEU A 1 107 ? 8.056 5.390 -15.505 1.00 88.94 107 LEU A O 1
ATOM 854 N N . ILE A 1 108 ? 8.300 3.970 -13.763 1.00 86.56 108 ILE A N 1
ATOM 855 C CA . ILE A 1 108 ? 9.505 3.299 -14.270 1.00 86.56 108 ILE A CA 1
ATOM 856 C C . ILE A 1 108 ? 9.173 2.511 -15.539 1.00 86.56 108 ILE A C 1
ATOM 858 O O . ILE A 1 108 ? 9.885 2.639 -16.528 1.00 86.56 108 ILE A O 1
ATOM 862 N N . ALA A 1 109 ? 8.081 1.740 -15.535 1.00 87.38 109 ALA A N 1
ATOM 863 C CA . ALA A 1 109 ? 7.652 0.967 -16.698 1.00 87.38 109 ALA A CA 1
ATOM 864 C C . ALA A 1 109 ? 7.254 1.871 -17.876 1.00 87.38 109 ALA A C 1
ATOM 866 O O . ALA A 1 109 ? 7.649 1.620 -19.011 1.00 87.38 109 ALA A O 1
ATOM 867 N N . TRP A 1 110 ? 6.518 2.953 -17.607 1.00 89.25 110 TRP A N 1
ATOM 868 C CA . TRP A 1 110 ? 6.103 3.926 -18.618 1.00 89.25 110 TRP A CA 1
ATOM 869 C C . TRP A 1 110 ? 7.300 4.660 -19.219 1.00 89.25 110 TRP A C 1
ATOM 871 O O . TRP A 1 110 ? 7.405 4.777 -20.429 1.00 89.25 110 TRP A O 1
ATOM 881 N N . ASN A 1 111 ? 8.249 5.099 -18.390 1.00 86.94 111 ASN A N 1
ATOM 882 C CA . ASN A 1 111 ? 9.444 5.817 -18.835 1.00 86.94 111 ASN A CA 1
ATOM 883 C C . ASN A 1 111 ? 10.662 4.889 -18.957 1.00 86.94 111 ASN A C 1
ATOM 885 O O . ASN A 1 111 ? 11.795 5.324 -18.739 1.00 86.94 111 ASN A O 1
ATOM 889 N N . GLN A 1 112 ? 10.447 3.618 -19.309 1.00 84.12 112 GLN A N 1
ATOM 890 C CA . GLN A 1 112 ? 11.499 2.603 -19.405 1.00 84.12 112 GLN A CA 1
ATOM 891 C C . GLN A 1 112 ? 12.752 3.091 -20.154 1.00 84.12 112 GLN A C 1
ATOM 893 O O . GLN A 1 112 ? 13.839 2.912 -19.609 1.00 84.12 112 GLN A O 1
ATOM 898 N N . PRO A 1 113 ? 12.663 3.749 -21.333 1.00 82.31 113 PRO A N 1
ATOM 899 C CA . PRO A 1 113 ? 13.858 4.180 -22.064 1.00 82.31 113 PRO A CA 1
ATOM 900 C C . PRO A 1 113 ? 14.770 5.127 -21.270 1.00 82.31 113 PRO A C 1
ATOM 902 O O . PRO A 1 113 ? 15.967 5.193 -21.533 1.00 82.31 113 PRO A O 1
ATOM 905 N N . TRP A 1 114 ? 14.207 5.855 -20.300 1.00 78.75 114 TRP A N 1
ATOM 906 C CA . TRP A 1 114 ? 14.935 6.776 -19.430 1.00 78.75 114 TRP A CA 1
ATOM 907 C C . TRP A 1 114 ? 15.579 6.071 -18.231 1.00 78.75 114 TRP A C 1
ATOM 909 O O . TRP A 1 114 ? 16.701 6.397 -17.845 1.00 78.75 114 TRP A O 1
ATOM 919 N N . PHE A 1 115 ? 14.866 5.115 -17.630 1.00 77.56 115 PHE A N 1
ATOM 920 C CA . PHE A 1 115 ? 15.288 4.447 -16.396 1.00 77.56 115 PHE A CA 1
ATOM 921 C C . PHE A 1 115 ? 16.112 3.185 -16.625 1.00 77.56 115 PHE A C 1
ATOM 923 O O . PHE A 1 115 ? 16.936 2.852 -15.781 1.00 77.56 115 PHE A O 1
ATOM 930 N N . ILE A 1 116 ? 15.854 2.457 -17.710 1.00 80.50 116 ILE A N 1
ATOM 931 C CA . ILE A 1 116 ? 16.472 1.170 -18.037 1.00 80.50 116 ILE A CA 1
ATOM 932 C C . ILE A 1 116 ? 16.622 1.088 -19.568 1.00 80.50 116 ILE A C 1
ATOM 934 O O . ILE A 1 116 ? 15.802 0.476 -20.260 1.00 80.50 116 ILE A O 1
ATOM 938 N N . PRO A 1 117 ? 17.644 1.753 -20.133 1.00 77.69 117 PRO A N 1
ATOM 939 C CA . PRO A 1 117 ? 17.855 1.761 -21.573 1.00 77.69 117 PRO A CA 1
ATOM 940 C C . PRO A 1 117 ? 18.241 0.364 -22.082 1.00 77.69 117 PRO A C 1
ATOM 942 O O . PRO A 1 117 ? 19.038 -0.332 -21.462 1.00 77.69 117 PRO A O 1
ATOM 945 N N . ASN A 1 118 ? 17.727 -0.006 -23.259 1.00 78.31 118 ASN A N 1
ATOM 946 C CA . ASN A 1 118 ? 18.040 -1.240 -24.001 1.00 78.31 118 ASN A CA 1
ATOM 947 C C . ASN A 1 118 ? 17.570 -2.573 -23.391 1.00 78.31 118 ASN A C 1
ATOM 949 O O . ASN A 1 118 ? 17.818 -3.616 -23.990 1.00 78.31 118 ASN A O 1
ATOM 953 N N . GLU A 1 119 ? 16.855 -2.566 -22.268 1.00 82.25 119 GLU A N 1
ATOM 954 C CA . GLU A 1 119 ? 16.278 -3.779 -21.682 1.00 82.25 119 GLU A CA 1
ATOM 955 C C . GLU A 1 119 ? 14.763 -3.658 -21.577 1.00 82.25 119 GLU A C 1
ATOM 957 O O . GLU A 1 119 ? 14.247 -2.625 -21.154 1.00 82.25 119 GLU A O 1
ATOM 962 N N . ALA A 1 120 ? 14.047 -4.724 -21.935 1.00 85.00 120 ALA A N 1
ATOM 963 C CA . ALA A 1 120 ? 12.603 -4.799 -21.767 1.00 85.00 120 ALA A CA 1
ATOM 964 C C . ALA A 1 120 ? 12.241 -4.979 -20.291 1.00 85.00 120 ALA A C 1
ATOM 966 O O . ALA A 1 120 ? 12.826 -5.807 -19.593 1.00 85.00 120 ALA A O 1
ATOM 967 N N . VAL A 1 121 ? 11.265 -4.209 -19.827 1.00 86.31 121 VAL A N 1
ATOM 968 C CA . VAL A 1 121 ? 10.807 -4.226 -18.433 1.00 86.31 121 VAL A CA 1
ATOM 969 C C . VAL A 1 1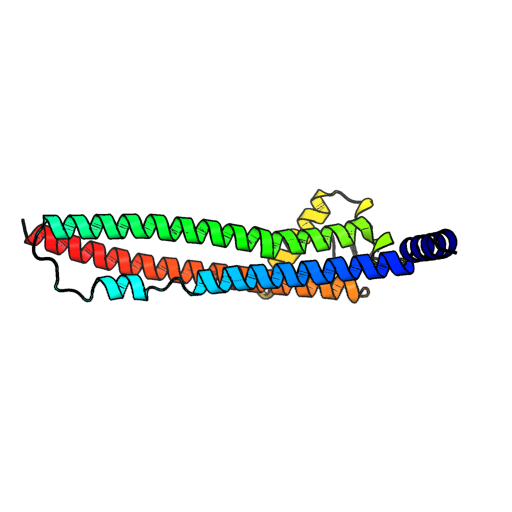21 ? 9.589 -5.136 -18.263 1.00 86.31 121 VAL A C 1
ATOM 971 O O . VAL A 1 121 ? 9.463 -5.852 -17.267 1.00 86.31 121 VAL A O 1
ATOM 974 N N . LEU A 1 122 ? 8.717 -5.139 -19.270 1.00 88.06 122 LEU A N 1
ATOM 975 C CA . LEU A 1 122 ? 7.495 -5.926 -19.319 1.00 88.06 122 LEU A CA 1
ATOM 976 C C . LEU A 1 122 ? 7.547 -6.918 -20.483 1.00 88.06 122 LEU A C 1
ATOM 978 O O . LEU A 1 122 ? 8.153 -6.655 -21.524 1.00 88.06 122 LEU A O 1
ATOM 982 N N . LEU A 1 123 ? 6.877 -8.048 -20.297 1.00 87.31 123 LEU A N 1
ATOM 983 C CA . LEU A 1 123 ? 6.653 -9.074 -21.305 1.00 87.31 123 LEU A CA 1
ATOM 984 C C . LEU A 1 123 ? 5.148 -9.290 -21.491 1.00 87.31 123 LEU A C 1
ATOM 986 O O . LEU A 1 123 ? 4.392 -9.225 -20.523 1.00 87.31 123 LEU A O 1
ATOM 990 N N . ILE A 1 124 ? 4.720 -9.592 -22.713 1.00 87.44 124 ILE A N 1
ATOM 991 C CA . ILE A 1 124 ? 3.390 -10.134 -23.028 1.00 87.44 124 ILE A CA 1
ATOM 992 C C . ILE A 1 124 ? 3.630 -11.438 -23.782 1.00 87.44 124 ILE A C 1
ATOM 994 O O . ILE A 1 124 ? 4.349 -11.442 -24.779 1.00 87.44 124 ILE A O 1
ATOM 998 N N . ASP A 1 125 ? 3.104 -12.552 -23.271 1.00 84.31 125 ASP A N 1
ATOM 999 C CA . ASP A 1 125 ? 3.318 -13.897 -23.834 1.00 84.31 125 ASP A CA 1
ATOM 1000 C C . ASP A 1 125 ? 4.802 -14.239 -24.093 1.00 84.31 125 ASP A C 1
ATOM 1002 O O . ASP A 1 125 ? 5.160 -14.921 -25.052 1.00 84.31 125 ASP A O 1
ATOM 1006 N N . GLY A 1 126 ? 5.692 -13.740 -23.227 1.00 80.81 126 GLY A N 1
ATOM 1007 C CA . GLY A 1 126 ? 7.142 -13.934 -23.326 1.00 80.81 126 GLY A CA 1
ATOM 1008 C C . GLY A 1 126 ? 7.858 -13.009 -24.317 1.00 80.81 126 GLY A C 1
ATOM 1009 O O . GLY A 1 126 ? 9.085 -13.034 -24.379 1.00 80.81 126 GLY A O 1
ATOM 1010 N N . ALA A 1 127 ? 7.135 -12.164 -25.055 1.00 85.31 127 ALA A N 1
ATOM 1011 C CA . ALA A 1 127 ? 7.717 -11.171 -25.949 1.00 85.31 127 ALA A CA 1
ATOM 1012 C C . ALA A 1 127 ? 7.913 -9.817 -25.238 1.00 85.31 127 ALA A C 1
ATOM 1014 O O . ALA A 1 127 ? 7.039 -9.408 -24.468 1.00 85.31 127 ALA A O 1
ATOM 1015 N N . PRO A 1 128 ? 9.015 -9.090 -25.510 1.00 84.94 128 PRO A N 1
ATOM 1016 C CA . PRO A 1 128 ? 9.215 -7.719 -25.048 1.00 84.94 128 PRO A CA 1
ATOM 1017 C C . PRO A 1 128 ? 8.022 -6.820 -25.368 1.00 84.94 128 PRO A C 1
ATOM 1019 O O . PRO A 1 128 ? 7.623 -6.705 -26.526 1.00 84.94 128 PRO A O 1
ATOM 1022 N N . ALA A 1 129 ? 7.484 -6.155 -24.349 1.00 84.81 129 ALA A N 1
ATOM 1023 C CA . ALA A 1 129 ? 6.378 -5.221 -24.492 1.00 84.81 129 ALA A CA 1
ATOM 1024 C C . ALA A 1 129 ? 6.746 -3.855 -23.905 1.00 84.81 129 ALA A C 1
ATOM 1026 O O . ALA A 1 129 ? 7.303 -3.758 -22.811 1.00 84.81 129 ALA A O 1
ATOM 1027 N N . SER A 1 130 ? 6.410 -2.792 -24.635 1.00 82.50 130 SER A N 1
ATOM 1028 C CA . SER A 1 130 ? 6.528 -1.415 -24.161 1.00 82.50 130 SER A CA 1
ATOM 1029 C C . SER A 1 130 ? 5.233 -0.989 -23.478 1.00 82.50 130 SER A C 1
ATOM 1031 O O . SER A 1 130 ? 4.146 -1.205 -24.012 1.00 82.50 130 SER A O 1
ATOM 1033 N N . ALA A 1 131 ? 5.336 -0.326 -22.326 1.00 79.31 131 ALA A N 1
ATOM 1034 C CA . ALA A 1 131 ? 4.170 0.247 -21.655 1.00 79.31 131 ALA A CA 1
ATOM 1035 C C . ALA A 1 131 ? 3.486 1.348 -22.492 1.00 79.31 131 ALA A C 1
ATOM 1037 O O . ALA A 1 131 ? 2.284 1.550 -22.352 1.00 79.31 131 ALA A O 1
ATOM 1038 N N . HIS A 1 132 ? 4.229 2.033 -23.373 1.00 79.12 132 HIS A N 1
ATOM 1039 C CA . HIS A 1 132 ? 3.685 3.065 -24.265 1.00 79.12 132 HIS A CA 1
ATOM 1040 C C . HIS A 1 132 ? 2.807 2.511 -25.389 1.00 79.12 132 HIS A C 1
ATOM 1042 O O . HIS A 1 132 ? 1.928 3.223 -25.873 1.00 79.12 132 HIS A O 1
ATOM 1048 N N . ASP A 1 133 ? 3.039 1.262 -25.791 1.00 80.56 133 ASP A N 1
ATOM 1049 C CA . ASP A 1 133 ? 2.309 0.628 -26.892 1.00 80.56 133 ASP A CA 1
ATOM 1050 C C . ASP A 1 133 ? 0.983 0.013 -26.418 1.00 80.56 133 ASP A C 1
ATOM 1052 O O . ASP A 1 133 ? 0.234 -0.551 -27.213 1.00 80.56 133 ASP A O 1
ATOM 1056 N N . GLN A 1 134 ? 0.691 0.121 -25.120 1.00 79.19 134 GLN A N 1
ATOM 1057 C CA . GLN A 1 134 ? -0.441 -0.513 -24.458 1.00 79.19 134 GLN A CA 1
ATOM 1058 C C . GLN A 1 134 ? -1.311 0.509 -23.727 1.00 79.19 134 GLN A C 1
ATOM 1060 O O . GLN A 1 134 ? -0.956 1.676 -23.532 1.00 79.19 134 GLN A O 1
ATOM 1065 N N . SER A 1 135 ? -2.496 0.067 -23.309 1.00 83.62 135 SER A N 1
ATOM 1066 C CA . SER A 1 135 ? -3.425 0.932 -22.593 1.00 83.62 135 SER A CA 1
ATOM 1067 C C . SER A 1 135 ? -2.919 1.267 -21.180 1.00 83.62 135 SER A C 1
ATOM 1069 O O . SER A 1 135 ? -2.443 0.408 -20.438 1.00 83.62 135 SER A O 1
ATOM 1071 N N . VAL A 1 136 ? -3.095 2.522 -20.745 1.00 85.62 136 VAL A N 1
ATOM 1072 C CA . VAL A 1 136 ? -2.804 2.947 -19.355 1.00 85.62 136 VAL A CA 1
ATOM 1073 C C . VAL A 1 136 ? -3.565 2.080 -18.340 1.00 85.62 136 VAL A C 1
ATOM 1075 O O . VAL A 1 136 ? -3.074 1.805 -17.245 1.00 85.62 136 VAL A O 1
ATOM 1078 N N . SER A 1 137 ? -4.757 1.607 -18.715 1.00 86.44 137 SER A N 1
ATOM 1079 C CA . SER A 1 137 ? -5.548 0.661 -17.929 1.00 86.44 137 SER A CA 1
ATOM 1080 C C . SER A 1 137 ? -4.846 -0.675 -17.707 1.00 86.44 137 SER A C 1
ATOM 1082 O O . SER A 1 137 ? -4.882 -1.174 -16.587 1.00 86.44 137 SER A O 1
ATOM 1084 N N . GLU A 1 138 ? -4.185 -1.249 -18.712 1.00 86.31 138 GLU A N 1
ATOM 1085 C CA . GLU A 1 138 ? -3.461 -2.517 -18.555 1.00 86.31 138 GLU A CA 1
ATOM 1086 C C . GLU A 1 138 ? -2.269 -2.386 -17.617 1.00 86.31 138 GLU A C 1
ATOM 1088 O O . GLU A 1 138 ? -2.033 -3.283 -16.805 1.00 86.31 138 GLU A O 1
ATOM 1093 N N . LEU A 1 139 ? -1.569 -1.249 -17.658 1.00 86.81 139 LEU A N 1
ATOM 1094 C CA . LEU A 1 139 ? -0.513 -0.958 -16.692 1.00 86.81 139 LEU A CA 1
ATOM 1095 C C . LEU A 1 139 ? -1.090 -0.842 -15.274 1.00 86.81 139 LEU A C 1
ATOM 1097 O O . LEU A 1 139 ? -0.530 -1.392 -14.329 1.00 86.81 139 LEU A O 1
ATOM 1101 N N . GLY A 1 140 ? -2.250 -0.198 -15.117 1.00 88.06 140 GLY A N 1
ATOM 1102 C CA . GLY A 1 140 ? -2.969 -0.161 -13.841 1.00 88.06 140 GLY A CA 1
ATOM 1103 C C . GLY A 1 140 ? -3.359 -1.556 -13.336 1.00 88.06 140 GLY A C 1
ATOM 1104 O O . GLY A 1 140 ? -3.176 -1.861 -12.156 1.00 88.06 140 GLY A O 1
ATOM 1105 N N . ILE A 1 141 ? -3.836 -2.426 -14.230 1.00 89.50 141 ILE A N 1
ATOM 1106 C CA . ILE A 1 141 ? -4.175 -3.821 -13.916 1.00 89.50 141 ILE A CA 1
ATOM 1107 C C . ILE A 1 141 ? -2.916 -4.612 -13.547 1.00 89.50 141 ILE A C 1
ATOM 1109 O O . ILE A 1 141 ? -2.963 -5.404 -12.612 1.00 89.50 141 ILE A O 1
ATOM 1113 N N . PHE A 1 142 ? -1.782 -4.374 -14.212 1.00 89.12 142 PHE A N 1
ATOM 1114 C CA . PHE A 1 142 ? -0.498 -4.971 -13.842 1.00 89.12 142 PHE A CA 1
ATOM 1115 C C . PHE A 1 142 ? -0.096 -4.597 -12.415 1.00 89.12 142 PHE A C 1
ATOM 1117 O O . PHE A 1 142 ? 0.201 -5.483 -11.617 1.00 89.12 142 PHE A O 1
ATOM 1124 N N . ILE A 1 143 ? -0.142 -3.310 -12.057 1.00 90.44 143 ILE A N 1
ATOM 1125 C CA . ILE A 1 143 ? 0.176 -2.860 -10.693 1.00 90.44 143 ILE A CA 1
ATOM 1126 C C . ILE A 1 143 ? -0.762 -3.504 -9.668 1.00 90.44 143 ILE A C 1
ATOM 1128 O O . ILE A 1 143 ? -0.302 -3.975 -8.628 1.00 90.44 143 ILE A O 1
ATOM 1132 N N . LEU A 1 144 ? -2.059 -3.583 -9.972 1.00 89.50 144 LEU A N 1
ATOM 1133 C CA . LEU A 1 144 ? -3.034 -4.245 -9.108 1.00 89.50 144 LEU A CA 1
ATOM 1134 C C . LEU A 1 144 ? -2.743 -5.747 -8.955 1.00 89.50 144 LEU A C 1
ATOM 1136 O O . LEU A 1 144 ? -2.794 -6.261 -7.840 1.00 89.50 144 LEU A O 1
ATOM 1140 N N . ASP A 1 145 ? -2.394 -6.436 -10.042 1.00 88.44 145 ASP A N 1
ATOM 1141 C CA . ASP A 1 145 ? -1.995 -7.848 -10.031 1.00 88.44 145 ASP A CA 1
ATOM 1142 C C . ASP A 1 145 ? -0.756 -8.058 -9.148 1.00 88.44 145 ASP A C 1
ATOM 1144 O O . ASP A 1 145 ? -0.748 -8.939 -8.287 1.00 88.44 145 ASP A O 1
ATOM 1148 N N . GLN A 1 146 ? 0.256 -7.189 -9.261 1.00 88.81 146 GLN A N 1
ATOM 1149 C CA . GLN A 1 146 ? 1.438 -7.234 -8.396 1.00 88.81 146 GLN A CA 1
ATOM 1150 C C . GLN A 1 146 ? 1.093 -6.974 -6.922 1.00 88.81 146 GLN A C 1
ATOM 1152 O O . GLN A 1 146 ? 1.618 -7.662 -6.044 1.00 88.81 146 GLN A O 1
ATOM 1157 N N . ALA A 1 147 ? 0.191 -6.034 -6.630 1.00 87.44 147 ALA A N 1
ATOM 1158 C CA . ALA A 1 147 ? -0.256 -5.754 -5.266 1.00 87.44 147 ALA A CA 1
ATOM 1159 C C . ALA A 1 147 ? -0.975 -6.957 -4.638 1.00 87.44 147 ALA A C 1
ATOM 1161 O O . ALA A 1 147 ? -0.705 -7.319 -3.491 1.00 87.44 147 ALA A O 1
ATOM 1162 N N . LEU A 1 148 ? -1.861 -7.602 -5.403 1.00 86.69 148 LEU A N 1
ATOM 1163 C CA . LEU A 1 148 ? -2.615 -8.780 -4.973 1.00 86.69 148 LEU A CA 1
ATOM 1164 C C . LEU A 1 148 ? -1.700 -9.984 -4.763 1.00 86.69 148 LEU A C 1
ATOM 1166 O O . LEU A 1 148 ? -1.792 -10.640 -3.727 1.00 86.69 148 LEU A O 1
ATOM 1170 N N . ARG A 1 149 ? -0.753 -10.220 -5.675 1.00 84.69 149 ARG A N 1
ATOM 1171 C CA . ARG A 1 149 ? 0.290 -11.240 -5.503 1.00 84.69 149 ARG A CA 1
ATOM 1172 C C . ARG A 1 149 ? 1.199 -10.941 -4.313 1.00 84.69 149 ARG A C 1
ATOM 1174 O O . ARG A 1 149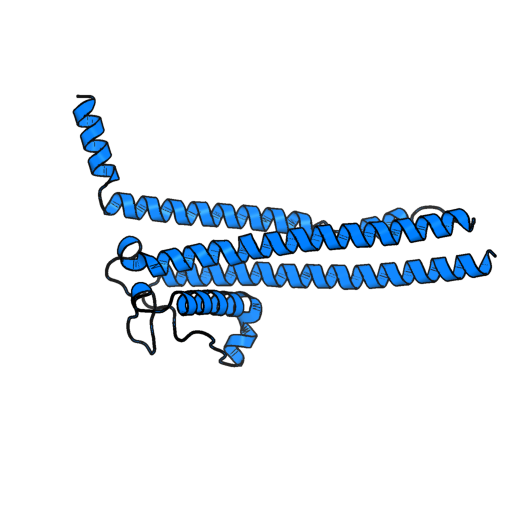 ? 1.642 -11.864 -3.656 1.00 84.69 149 ARG A O 1
ATOM 1181 N N . GLY A 1 150 ? 1.468 -9.683 -3.980 1.00 81.62 150 GLY A N 1
ATOM 1182 C CA . GLY A 1 150 ? 2.205 -9.351 -2.757 1.00 81.62 150 GLY A CA 1
ATOM 1183 C C . GLY A 1 150 ? 1.404 -9.630 -1.483 1.00 81.62 150 GLY A C 1
ATOM 1184 O O . GLY A 1 150 ? 1.909 -10.226 -0.536 1.00 81.62 150 GLY A O 1
ATOM 1185 N N . GLY A 1 151 ? 0.138 -9.210 -1.466 1.00 76.62 151 GLY A N 1
ATOM 1186 C CA . GLY A 1 151 ? -0.748 -9.309 -0.306 1.00 76.62 151 GLY A CA 1
ATOM 1187 C C . GLY A 1 151 ? -1.260 -10.717 -0.002 1.00 76.62 151 GLY A C 1
ATOM 1188 O O . GLY A 1 151 ? -1.454 -11.065 1.160 1.00 76.62 151 GLY A O 1
ATOM 1189 N N . LEU A 1 152 ? -1.504 -11.509 -1.046 1.00 78.75 152 LEU A N 1
ATOM 1190 C CA . LEU A 1 152 ? -2.150 -12.821 -0.970 1.00 78.75 152 LEU A CA 1
ATOM 1191 C C . LEU A 1 152 ? -1.264 -13.956 -1.488 1.00 78.75 152 LEU A C 1
ATOM 1193 O O . LEU A 1 152 ? -1.725 -15.089 -1.439 1.00 78.75 152 LEU A O 1
ATOM 1197 N N . SER A 1 153 ? -0.053 -13.639 -1.974 1.00 70.44 153 SER A N 1
ATOM 1198 C CA . SER A 1 153 ? 1.024 -14.499 -2.505 1.00 70.44 153 SER A CA 1
ATOM 1199 C C . SER A 1 153 ? 0.635 -15.941 -2.797 1.00 70.44 153 SER A C 1
ATOM 1201 O O . SER A 1 153 ? 0.443 -16.297 -3.955 1.00 70.44 153 SER A O 1
ATOM 1203 N N . ASP A 1 154 ? 0.466 -16.740 -1.750 1.00 65.19 154 ASP A N 1
ATOM 1204 C CA . ASP A 1 154 ? 0.162 -18.164 -1.824 1.00 65.19 154 ASP A CA 1
ATOM 1205 C C . ASP A 1 154 ? -1.151 -18.470 -2.573 1.00 65.19 154 ASP A C 1
ATOM 1207 O O . ASP A 1 154 ? -1.198 -19.340 -3.432 1.00 65.19 154 ASP A O 1
ATOM 1211 N N . ALA A 1 155 ? -2.224 -17.704 -2.353 1.00 70.31 155 ALA A N 1
ATOM 1212 C CA . ALA A 1 155 ? -3.510 -17.965 -3.002 1.00 70.31 155 ALA A CA 1
ATOM 1213 C C . ALA A 1 155 ? -3.470 -17.707 -4.518 1.00 70.31 155 ALA A C 1
ATOM 1215 O O . ALA A 1 155 ? -3.966 -18.511 -5.302 1.00 70.31 155 ALA A O 1
ATOM 1216 N N . PHE A 1 156 ? -2.878 -16.594 -4.959 1.00 75.38 156 PHE A N 1
ATOM 1217 C CA . PHE A 1 156 ? -2.836 -16.263 -6.390 1.00 75.38 156 PHE A CA 1
ATOM 1218 C C . PHE A 1 156 ? -1.910 -17.199 -7.165 1.00 75.38 156 PHE A C 1
ATOM 1220 O O . PHE A 1 156 ? -2.212 -17.550 -8.305 1.00 75.38 156 PHE A O 1
ATOM 1227 N N . GLU A 1 157 ? -0.811 -17.622 -6.542 1.00 70.81 157 GLU A N 1
ATOM 1228 C CA . GLU A 1 157 ? 0.124 -18.575 -7.129 1.00 70.81 157 GLU A CA 1
ATOM 1229 C C . GLU A 1 157 ? -0.474 -19.988 -7.197 1.00 70.81 157 GLU A C 1
ATOM 1231 O O . GLU A 1 157 ? -0.472 -20.589 -8.270 1.00 70.81 157 GLU A O 1
ATOM 1236 N N . VAL A 1 158 ? -1.096 -20.476 -6.114 1.00 73.00 158 VAL A N 1
ATOM 1237 C CA . VAL A 1 158 ? -1.748 -21.800 -6.067 1.00 73.00 158 VAL A CA 1
ATOM 1238 C C . VAL A 1 158 ? -2.909 -21.910 -7.056 1.00 73.00 158 VAL A C 1
ATOM 1240 O O . VAL A 1 158 ? -3.076 -22.948 -7.694 1.00 73.00 158 VAL A O 1
ATOM 1243 N N . PHE A 1 159 ? -3.712 -20.854 -7.209 1.00 76.81 159 PHE A N 1
ATOM 1244 C CA . PHE A 1 159 ? -4.855 -20.862 -8.127 1.00 76.81 159 PHE A CA 1
ATOM 1245 C C . PHE A 1 159 ? -4.513 -20.409 -9.554 1.00 76.81 159 PHE A C 1
ATOM 1247 O O . PHE A 1 159 ? -5.412 -20.347 -10.391 1.00 76.81 159 PHE A O 1
ATOM 1254 N N . GLY A 1 160 ? -3.247 -20.092 -9.851 1.00 72.69 160 GLY A N 1
ATOM 1255 C CA . GLY A 1 160 ? -2.822 -19.645 -11.182 1.00 72.69 160 GLY A CA 1
ATOM 1256 C C . GLY A 1 160 ? -3.553 -18.389 -11.666 1.00 72.69 160 GLY A C 1
ATOM 1257 O O . GLY A 1 160 ? -3.755 -18.209 -12.865 1.00 72.69 160 GLY A O 1
ATOM 1258 N N . LEU A 1 161 ? -3.998 -17.533 -10.741 1.00 75.31 161 LEU A N 1
ATOM 1259 C CA . LEU A 1 161 ? -4.784 -16.352 -11.075 1.00 75.31 161 LEU A CA 1
ATOM 1260 C C . LEU A 1 161 ? -3.860 -15.255 -11.595 1.00 75.31 161 LEU A C 1
ATOM 1262 O O . LEU A 1 161 ? -2.946 -14.807 -10.901 1.00 75.31 161 LEU A O 1
ATOM 1266 N N . GLN A 1 162 ? -4.122 -14.808 -12.819 1.00 77.69 162 GLN A N 1
ATOM 1267 C CA . GLN A 1 162 ? -3.415 -13.708 -13.454 1.00 77.69 162 GLN A CA 1
ATOM 1268 C C . GLN A 1 162 ? -4.434 -12.729 -14.027 1.00 77.69 162 GLN A C 1
ATOM 1270 O O . GLN A 1 162 ? -5.256 -13.095 -14.864 1.00 77.69 162 GLN A O 1
ATOM 1275 N N . LEU A 1 163 ? -4.403 -11.491 -13.536 1.00 79.31 163 LEU A N 1
ATOM 1276 C CA . LEU A 1 163 ? -5.340 -10.449 -13.961 1.00 79.31 163 LEU A CA 1
ATOM 1277 C C . LEU A 1 163 ? -4.806 -9.630 -15.138 1.00 79.31 163 LEU A C 1
ATOM 1279 O O . LEU A 1 163 ? -5.594 -9.067 -15.892 1.00 79.31 163 LEU A O 1
ATOM 1283 N N . SER A 1 164 ? -3.482 -9.549 -15.286 1.00 81.56 164 SER A N 1
ATOM 1284 C CA . SER A 1 164 ? -2.820 -8.774 -16.335 1.00 81.56 164 SER A CA 1
ATOM 1285 C C . SER A 1 164 ? -2.125 -9.674 -17.350 1.00 81.56 164 SER A C 1
ATOM 1287 O O . SER A 1 164 ? -1.436 -10.620 -16.971 1.00 81.56 164 SER A O 1
ATOM 1289 N N . ALA A 1 165 ? -2.237 -9.325 -18.634 1.00 80.94 165 ALA A N 1
ATOM 1290 C CA . ALA A 1 165 ? -1.422 -9.919 -19.692 1.00 80.94 165 ALA A CA 1
ATOM 1291 C C . ALA A 1 165 ? 0.072 -9.577 -19.532 1.00 80.94 165 ALA A C 1
ATOM 1293 O O . ALA A 1 165 ? 0.932 -10.338 -19.973 1.00 80.94 165 ALA A O 1
ATOM 1294 N N . PHE A 1 166 ? 0.385 -8.465 -18.853 1.00 83.88 166 PHE A N 1
ATOM 1295 C CA . PHE A 1 166 ? 1.758 -8.094 -18.554 1.00 83.88 166 PHE A CA 1
ATOM 1296 C C . PHE A 1 166 ? 2.397 -9.032 -17.537 1.00 83.88 166 PHE A C 1
ATOM 1298 O O . PHE A 1 166 ? 1.848 -9.328 -16.472 1.00 83.88 166 PHE A O 1
ATOM 1305 N N . GLN A 1 167 ? 3.629 -9.407 -17.841 1.00 84.56 167 GLN A N 1
ATOM 1306 C CA . GLN A 1 167 ? 4.527 -10.138 -16.971 1.00 84.56 167 GLN A CA 1
ATOM 1307 C C . GLN A 1 167 ? 5.790 -9.310 -16.748 1.00 84.56 167 GLN A C 1
ATOM 1309 O O . GLN A 1 167 ? 6.257 -8.597 -17.632 1.00 84.56 167 GLN A O 1
ATOM 1314 N N . ASN A 1 168 ? 6.343 -9.393 -15.543 1.00 85.75 168 ASN A N 1
ATOM 1315 C CA . ASN A 1 168 ? 7.650 -8.819 -15.248 1.00 85.75 168 ASN A CA 1
ATOM 1316 C C . ASN A 1 168 ? 8.731 -9.581 -16.033 1.00 85.75 168 ASN A C 1
ATOM 1318 O O . ASN A 1 168 ? 8.731 -10.810 -15.984 1.00 85.75 168 ASN A O 1
ATOM 1322 N N . ASN A 1 169 ? 9.656 -8.883 -16.700 1.00 86.75 169 ASN A N 1
ATOM 1323 C CA . ASN A 1 169 ? 10.795 -9.539 -17.343 1.00 86.75 169 ASN A CA 1
ATOM 1324 C C . ASN A 1 169 ? 11.813 -10.014 -16.282 1.00 86.75 169 ASN A C 1
ATOM 1326 O O . ASN A 1 169 ? 12.472 -9.165 -15.676 1.00 86.75 169 ASN A O 1
ATOM 1330 N N . PRO A 1 170 ? 11.990 -11.333 -16.055 1.00 83.25 170 PRO A N 1
ATOM 1331 C CA . PRO A 1 170 ? 12.920 -11.835 -15.042 1.00 83.25 170 PRO A CA 1
ATOM 1332 C C . PRO A 1 170 ? 14.391 -11.570 -15.388 1.00 83.25 170 PRO A C 1
ATOM 1334 O O . PRO A 1 170 ? 15.227 -11.549 -14.487 1.00 83.25 170 PRO A O 1
ATOM 1337 N N . GLU A 1 171 ? 14.716 -11.349 -16.665 1.00 84.69 171 GLU A N 1
ATOM 1338 C CA . GLU A 1 171 ? 16.079 -11.014 -17.094 1.00 84.69 171 GLU A CA 1
ATOM 1339 C C . GLU A 1 171 ? 16.479 -9.603 -16.649 1.00 84.69 171 GLU A C 1
ATOM 1341 O O . GLU A 1 171 ? 17.651 -9.331 -16.393 1.00 84.69 171 GLU A O 1
ATOM 1346 N N . ASN A 1 172 ? 15.493 -8.720 -16.463 1.00 83.38 172 ASN A N 1
ATOM 1347 C CA . ASN A 1 172 ? 15.704 -7.392 -15.916 1.00 83.38 172 ASN A CA 1
ATOM 1348 C C . ASN A 1 172 ? 15.734 -7.455 -14.383 1.00 83.38 172 ASN A C 1
ATOM 1350 O O . ASN A 1 172 ? 14.719 -7.268 -13.700 1.00 83.38 172 ASN A O 1
ATOM 1354 N N . ILE A 1 173 ? 16.917 -7.736 -13.830 1.00 81.88 173 ILE A N 1
ATOM 1355 C CA . ILE A 1 173 ? 17.134 -7.906 -12.382 1.00 81.88 173 ILE A CA 1
ATOM 1356 C C . ILE A 1 173 ? 16.712 -6.653 -11.609 1.00 81.88 173 ILE A C 1
ATOM 1358 O O . ILE A 1 173 ? 16.162 -6.754 -10.508 1.00 81.88 173 ILE A O 1
ATOM 1362 N N . LEU A 1 174 ? 16.949 -5.471 -12.178 1.00 82.19 174 LEU A N 1
ATOM 1363 C CA . LEU A 1 174 ? 16.689 -4.202 -11.516 1.00 82.19 174 LEU A CA 1
ATOM 1364 C C . LEU A 1 174 ? 15.186 -3.997 -11.311 1.00 82.19 174 LEU A C 1
ATOM 1366 O O . LEU A 1 174 ? 14.733 -3.890 -10.171 1.00 82.19 174 LEU A O 1
ATOM 1370 N N . PHE A 1 175 ? 14.395 -4.032 -12.385 1.00 84.19 175 PHE A N 1
ATOM 1371 C CA . PHE A 1 175 ? 12.942 -3.887 -12.290 1.00 84.19 175 PHE A CA 1
ATOM 1372 C C . PHE A 1 175 ? 12.277 -5.054 -11.548 1.00 84.19 175 PHE A C 1
ATOM 1374 O O . PHE A 1 175 ? 11.355 -4.838 -10.754 1.00 84.19 175 PHE A O 1
ATOM 1381 N N . SER A 1 176 ? 12.798 -6.273 -11.707 1.00 84.06 176 SER A N 1
ATOM 1382 C CA . SER A 1 176 ? 12.356 -7.440 -10.937 1.00 84.06 176 SER A CA 1
ATOM 1383 C C . SER A 1 176 ? 12.539 -7.238 -9.432 1.00 84.06 176 SER A C 1
ATOM 1385 O O . SER A 1 176 ? 11.641 -7.551 -8.650 1.00 84.06 176 SER A O 1
ATOM 1387 N N . SER A 1 177 ? 13.665 -6.654 -9.012 1.00 82.00 177 SER A N 1
ATOM 1388 C CA . SER A 1 177 ? 13.939 -6.350 -7.602 1.00 82.00 177 SER A CA 1
ATOM 1389 C C . SER A 1 177 ? 12.973 -5.302 -7.043 1.00 82.00 177 SER A C 1
ATOM 1391 O O . SER A 1 177 ? 12.503 -5.446 -5.913 1.00 82.00 177 SER A O 1
ATOM 1393 N N . PHE A 1 178 ? 12.608 -4.283 -7.830 1.00 83.50 178 PHE A N 1
ATOM 1394 C CA . PHE A 1 178 ? 11.579 -3.314 -7.428 1.00 83.50 178 PHE A CA 1
ATOM 1395 C C . PHE A 1 178 ? 10.196 -3.941 -7.338 1.00 83.50 178 PHE A C 1
ATOM 1397 O O . PHE A 1 178 ? 9.477 -3.689 -6.373 1.00 83.50 178 PHE A O 1
ATOM 1404 N N . THR A 1 179 ? 9.837 -4.789 -8.299 1.00 85.56 179 THR A N 1
ATOM 1405 C CA . THR A 1 179 ? 8.571 -5.526 -8.276 1.00 85.56 179 THR A CA 1
ATOM 1406 C C . THR A 1 179 ? 8.495 -6.430 -7.045 1.00 85.56 179 THR A C 1
ATOM 1408 O O . THR A 1 179 ? 7.473 -6.457 -6.359 1.00 85.56 179 THR A O 1
ATOM 1411 N N . LEU A 1 180 ? 9.592 -7.105 -6.689 1.00 84.50 180 LEU A N 1
ATOM 1412 C CA . LEU A 1 180 ? 9.691 -7.891 -5.460 1.00 84.50 180 LEU A CA 1
ATOM 1413 C C . LEU A 1 180 ? 9.550 -7.014 -4.208 1.00 84.50 180 LEU A C 1
ATOM 1415 O O . LEU A 1 180 ? 8.747 -7.325 -3.331 1.00 84.50 180 LEU A O 1
ATOM 1419 N N . GLY A 1 181 ? 10.285 -5.903 -4.128 1.00 82.06 181 GLY A N 1
ATOM 1420 C CA . GLY A 1 181 ? 10.186 -4.956 -3.014 1.00 82.06 181 GLY A CA 1
ATOM 1421 C C . GLY A 1 181 ? 8.767 -4.409 -2.844 1.00 82.06 181 GLY A C 1
ATOM 1422 O O . GLY A 1 181 ? 8.246 -4.358 -1.731 1.00 82.06 181 GLY A O 1
ATOM 1423 N N . TYR A 1 182 ? 8.099 -4.085 -3.950 1.00 85.69 182 TYR A N 1
ATOM 1424 C CA . TYR A 1 182 ? 6.701 -3.672 -3.954 1.00 85.69 182 TYR A CA 1
ATOM 1425 C C . TYR A 1 182 ? 5.770 -4.756 -3.411 1.00 85.69 182 TYR A C 1
ATOM 1427 O O . TYR A 1 182 ? 4.939 -4.470 -2.545 1.00 85.69 182 TYR A O 1
ATOM 1435 N N . ARG A 1 183 ? 5.938 -6.005 -3.862 1.00 86.81 183 ARG A N 1
ATOM 1436 C CA . ARG A 1 183 ? 5.171 -7.150 -3.354 1.00 86.81 183 ARG A CA 1
ATOM 1437 C C . ARG A 1 183 ? 5.357 -7.324 -1.847 1.00 86.81 183 ARG A C 1
ATOM 1439 O O . ARG A 1 183 ? 4.368 -7.511 -1.144 1.00 86.81 183 ARG A O 1
ATOM 1446 N N . LEU A 1 184 ? 6.584 -7.192 -1.338 1.00 84.38 184 LEU A N 1
ATOM 1447 C CA . LEU A 1 184 ? 6.873 -7.272 0.099 1.00 84.38 184 LEU A CA 1
ATOM 1448 C C . LEU A 1 184 ? 6.176 -6.160 0.894 1.00 84.38 184 LEU A C 1
ATOM 1450 O O . LEU A 1 184 ? 5.580 -6.436 1.936 1.00 84.38 184 LEU A O 1
ATOM 1454 N N . ILE A 1 185 ? 6.199 -4.917 0.400 1.00 84.00 185 ILE A N 1
ATOM 1455 C CA . ILE A 1 185 ? 5.487 -3.799 1.039 1.00 84.00 185 ILE A CA 1
ATOM 1456 C C . ILE A 1 185 ? 3.978 -4.073 1.051 1.00 84.00 185 ILE A C 1
ATOM 1458 O O . ILE A 1 185 ? 3.342 -3.926 2.095 1.00 84.00 185 ILE A O 1
ATOM 1462 N N . CYS A 1 186 ? 3.407 -4.525 -0.069 1.00 86.25 186 CYS A N 1
ATOM 1463 C CA . CYS A 1 186 ? 1.990 -4.882 -0.150 1.00 86.25 186 CYS A CA 1
ATOM 1464 C C . CYS A 1 186 ? 1.628 -5.999 0.838 1.00 86.25 186 CYS A C 1
ATOM 1466 O O . CYS A 1 186 ? 0.627 -5.883 1.544 1.00 86.25 186 CYS A O 1
ATOM 1468 N N . GLY A 1 187 ? 2.470 -7.029 0.952 1.00 84.75 187 GLY A N 1
ATOM 1469 C CA . GLY A 1 187 ? 2.330 -8.100 1.940 1.00 84.75 187 GLY A CA 1
ATOM 1470 C C . GLY A 1 187 ? 2.277 -7.575 3.374 1.00 84.75 187 GLY A C 1
ATOM 1471 O O . GLY A 1 187 ? 1.352 -7.894 4.122 1.00 84.75 187 GLY A O 1
ATOM 1472 N N . LEU A 1 188 ? 3.214 -6.700 3.753 1.00 83.19 188 LEU A N 1
ATOM 1473 C CA . LEU A 1 188 ? 3.245 -6.076 5.082 1.00 83.19 188 LEU A CA 1
ATOM 1474 C C . LEU A 1 188 ? 2.006 -5.213 5.356 1.00 83.19 188 LEU A C 1
ATOM 1476 O O . LEU A 1 188 ? 1.447 -5.260 6.458 1.00 83.19 188 LEU A O 1
ATOM 1480 N N . VAL A 1 189 ? 1.557 -4.440 4.364 1.00 84.62 189 VAL A N 1
ATOM 1481 C CA . VAL A 1 189 ? 0.341 -3.622 4.469 1.00 84.62 189 VAL A CA 1
ATOM 1482 C C . VAL A 1 189 ? -0.877 -4.514 4.694 1.00 84.62 189 VAL A C 1
ATOM 1484 O O . VAL A 1 189 ? -1.620 -4.287 5.648 1.00 84.62 189 VAL A O 1
ATOM 1487 N N . VAL A 1 190 ? -1.064 -5.560 3.886 1.00 85.94 190 VAL A N 1
ATOM 1488 C CA . VAL A 1 190 ? -2.197 -6.488 4.027 1.00 85.94 190 VAL A CA 1
ATOM 1489 C C . VAL A 1 190 ? -2.165 -7.206 5.374 1.00 85.94 190 VAL A C 1
ATOM 1491 O O . VAL A 1 190 ? -3.175 -7.203 6.079 1.00 85.94 190 VAL A O 1
ATOM 1494 N N . ALA A 1 191 ? -1.014 -7.741 5.789 1.00 84.25 191 ALA A N 1
ATOM 1495 C CA . ALA A 1 191 ? -0.860 -8.400 7.087 1.00 84.25 191 ALA A CA 1
ATOM 1496 C C . ALA A 1 191 ? -1.247 -7.473 8.250 1.00 84.25 191 ALA A C 1
ATOM 1498 O O . ALA A 1 191 ? -1.935 -7.881 9.188 1.00 84.25 191 ALA A O 1
ATOM 1499 N N . THR A 1 192 ? -0.873 -6.198 8.160 1.00 81.62 192 THR A N 1
ATOM 1500 C CA . THR A 1 192 ? -1.254 -5.189 9.150 1.00 81.62 192 THR A CA 1
ATOM 1501 C C . THR A 1 192 ? -2.752 -4.938 9.144 1.00 81.62 192 THR A C 1
ATOM 1503 O O . THR A 1 192 ? -3.374 -4.922 10.203 1.00 81.62 192 THR A O 1
ATOM 1506 N N . ILE A 1 193 ? -3.356 -4.738 7.973 1.00 83.12 193 ILE A N 1
ATOM 1507 C CA . ILE A 1 193 ? -4.797 -4.493 7.867 1.00 83.12 193 ILE A CA 1
ATOM 1508 C C . ILE A 1 193 ? -5.570 -5.656 8.495 1.00 83.12 193 ILE A C 1
ATOM 1510 O O . ILE A 1 193 ? -6.469 -5.424 9.303 1.00 83.12 193 ILE A O 1
ATOM 1514 N N . LEU A 1 194 ? -5.175 -6.897 8.202 1.00 84.44 194 LEU A N 1
ATOM 1515 C CA . LEU A 1 194 ? -5.771 -8.092 8.798 1.00 84.44 194 LEU A CA 1
ATOM 1516 C C . LEU A 1 194 ? -5.590 -8.132 10.319 1.00 84.44 194 LEU A C 1
ATOM 1518 O O . LEU A 1 194 ? -6.557 -8.381 11.040 1.00 84.44 194 LEU A O 1
ATOM 1522 N N . TYR A 1 195 ? -4.390 -7.827 10.820 1.00 82.56 195 TYR A N 1
ATOM 1523 C CA . TYR A 1 195 ? -4.120 -7.737 12.257 1.00 82.56 195 TYR A CA 1
ATOM 1524 C C . TYR A 1 195 ? -5.047 -6.725 12.950 1.00 82.56 195 TYR A C 1
ATOM 1526 O O . TYR A 1 195 ? -5.637 -7.007 13.994 1.00 82.56 195 TYR A O 1
ATOM 1534 N N . VAL A 1 196 ? -5.232 -5.559 12.338 1.00 77.06 196 VAL A N 1
ATOM 1535 C CA . VAL A 1 196 ? -6.050 -4.460 12.865 1.00 77.06 196 VAL A CA 1
ATOM 1536 C C . VAL A 1 196 ? -7.526 -4.797 12.851 1.00 77.06 196 VAL A C 1
ATOM 1538 O O . VAL A 1 196 ? -8.211 -4.573 13.847 1.00 77.06 196 VAL A O 1
ATOM 1541 N N . ILE A 1 197 ? -8.014 -5.374 11.754 1.00 80.94 197 ILE A N 1
ATOM 1542 C CA . ILE A 1 197 ? -9.386 -5.872 11.661 1.00 80.94 197 ILE A CA 1
ATOM 1543 C C . ILE A 1 197 ? -9.621 -6.923 12.748 1.00 80.94 197 ILE A C 1
ATOM 1545 O O . ILE A 1 197 ? -10.608 -6.828 13.473 1.00 80.94 197 ILE A O 1
ATOM 1549 N N . GLY A 1 198 ? -8.694 -7.868 12.932 1.00 80.19 198 GLY A N 1
ATOM 1550 C CA . GLY A 1 198 ? -8.775 -8.871 13.994 1.00 80.19 198 GLY A CA 1
ATOM 1551 C C . GLY A 1 198 ? -8.889 -8.243 15.386 1.00 80.19 198 GLY A C 1
ATOM 1552 O O . GLY A 1 198 ? -9.766 -8.614 16.168 1.00 80.19 198 GLY A O 1
ATOM 1553 N N . ARG A 1 199 ? -8.067 -7.230 15.678 1.00 76.31 199 ARG A N 1
ATOM 1554 C CA . ARG A 1 199 ? -8.108 -6.478 16.944 1.00 76.31 199 ARG A CA 1
ATOM 1555 C C . ARG A 1 199 ? -9.409 -5.700 17.126 1.00 76.31 199 ARG A C 1
ATOM 1557 O O . ARG A 1 199 ? -9.970 -5.727 18.216 1.00 76.31 199 ARG A O 1
ATOM 1564 N N . ILE A 1 200 ? -9.918 -5.054 16.077 1.00 75.62 200 ILE A N 1
ATOM 1565 C CA . ILE A 1 200 ? -11.220 -4.374 16.099 1.00 75.62 200 ILE A CA 1
ATOM 1566 C C . ILE A 1 200 ? -12.327 -5.379 16.416 1.00 75.62 200 ILE A C 1
ATOM 1568 O O . ILE A 1 200 ? -13.142 -5.119 17.295 1.00 75.62 200 ILE A O 1
ATOM 1572 N N . VAL A 1 201 ? -12.356 -6.529 15.737 1.00 80.38 201 VAL A N 1
ATOM 1573 C CA . VAL A 1 201 ? -13.387 -7.558 15.934 1.00 80.38 201 VAL A CA 1
ATOM 1574 C C . VAL A 1 201 ? -13.374 -8.078 17.371 1.00 80.38 201 VAL A C 1
ATOM 1576 O O . VAL A 1 201 ? -14.430 -8.154 18.000 1.00 80.38 201 VAL A O 1
ATOM 1579 N N . LEU A 1 202 ? -12.199 -8.392 17.921 1.00 78.06 202 LEU A N 1
ATOM 1580 C CA . LEU A 1 202 ? -12.064 -8.824 19.316 1.00 78.06 202 LEU A CA 1
ATOM 1581 C C . LEU A 1 202 ? -12.474 -7.716 20.299 1.00 78.06 202 LEU A C 1
ATOM 1583 O O . LEU A 1 202 ? -13.289 -7.961 21.191 1.00 78.06 202 LEU A O 1
ATOM 1587 N N . GLY A 1 203 ? -12.017 -6.482 20.071 1.00 72.81 203 GLY A N 1
ATOM 1588 C CA . GLY A 1 203 ? -12.371 -5.322 20.887 1.00 72.81 203 GLY A CA 1
ATOM 1589 C C . GLY A 1 203 ? -13.874 -5.030 20.887 1.00 72.81 203 GLY A C 1
ATOM 1590 O O . GLY A 1 203 ? -14.452 -4.790 21.945 1.00 72.81 203 GLY A O 1
ATOM 1591 N N . TYR A 1 204 ? -14.542 -5.126 19.732 1.00 75.19 204 TYR A N 1
ATOM 1592 C CA . TYR A 1 204 ? -15.997 -4.977 19.621 1.00 75.19 204 TYR A CA 1
ATOM 1593 C C . TYR A 1 204 ? -16.757 -6.076 20.359 1.00 75.19 204 TYR A C 1
ATOM 1595 O O . TYR A 1 204 ? -17.768 -5.789 20.996 1.00 75.19 204 TYR A O 1
ATOM 1603 N N . ARG A 1 205 ? -16.289 -7.329 20.304 1.00 78.75 205 ARG A N 1
ATOM 1604 C CA . ARG A 1 205 ? -16.909 -8.431 21.055 1.00 78.75 205 ARG A CA 1
ATOM 1605 C C . ARG A 1 205 ? -16.837 -8.180 22.560 1.00 78.75 205 ARG A C 1
ATOM 1607 O O . ARG A 1 205 ? -17.856 -8.301 23.237 1.00 78.75 205 ARG A O 1
ATOM 1614 N N . ASN A 1 206 ? -15.672 -7.770 23.055 1.00 77.19 206 ASN A N 1
ATOM 1615 C CA . ASN A 1 206 ? -15.461 -7.439 24.464 1.00 77.19 206 ASN A CA 1
ATOM 1616 C C . ASN A 1 206 ? -16.300 -6.224 24.896 1.00 77.19 206 ASN A C 1
ATOM 1618 O O . ASN A 1 206 ? -16.933 -6.246 25.950 1.00 77.19 206 ASN A O 1
ATOM 1622 N N . LEU A 1 207 ? -16.373 -5.190 24.053 1.00 72.56 207 LEU A N 1
ATOM 1623 C CA . LEU A 1 207 ? -17.196 -4.005 24.290 1.00 72.56 207 LEU A CA 1
ATOM 1624 C C . LEU A 1 207 ? -18.689 -4.348 24.356 1.00 72.56 207 LEU A C 1
ATOM 1626 O O . LEU A 1 207 ? -19.381 -3.906 25.269 1.00 72.56 207 LEU A O 1
ATOM 1630 N N . ASN A 1 208 ? -19.184 -5.156 23.416 1.00 79.44 208 ASN A N 1
ATOM 1631 C CA . ASN A 1 208 ? -20.582 -5.580 23.385 1.00 79.44 208 ASN A CA 1
ATOM 1632 C C . ASN A 1 208 ? -20.945 -6.414 24.619 1.00 79.44 208 ASN A C 1
ATOM 1634 O O . ASN A 1 208 ? -22.027 -6.224 25.170 1.00 79.44 208 ASN A O 1
ATOM 1638 N N . ALA A 1 209 ? -20.042 -7.285 25.080 1.00 78.69 209 ALA A N 1
ATOM 1639 C CA . ALA A 1 209 ? -20.228 -8.034 26.321 1.00 78.69 209 ALA A CA 1
ATOM 1640 C C . ALA A 1 209 ? -20.320 -7.098 27.541 1.00 78.69 209 ALA A C 1
ATOM 1642 O O . ALA A 1 209 ? -21.245 -7.225 28.340 1.00 78.69 209 ALA A O 1
ATOM 1643 N N . ALA A 1 210 ? -19.433 -6.102 27.639 1.00 75.25 210 ALA A N 1
ATOM 1644 C CA . ALA A 1 210 ? -19.458 -5.117 28.723 1.00 75.25 210 ALA A CA 1
ATOM 1645 C C . ALA A 1 210 ? -20.718 -4.230 28.696 1.00 75.25 210 ALA A C 1
ATOM 1647 O O . ALA A 1 210 ? -21.303 -3.938 29.738 1.00 75.25 210 ALA A O 1
ATOM 1648 N N . ILE A 1 211 ? -21.170 -3.810 27.510 1.00 76.56 211 ILE A N 1
ATOM 1649 C CA . ILE A 1 211 ? -22.418 -3.050 27.353 1.00 76.56 211 ILE A CA 1
ATOM 1650 C C . ILE A 1 211 ? -23.626 -3.912 27.739 1.00 76.56 211 ILE A C 1
ATOM 1652 O O . ILE A 1 211 ? -24.550 -3.398 28.366 1.00 76.56 211 ILE A O 1
ATOM 1656 N N . ALA A 1 212 ? -23.635 -5.200 27.385 1.00 83.81 212 ALA A N 1
ATOM 1657 C CA . ALA A 1 212 ? -24.705 -6.119 27.762 1.00 83.81 212 ALA A CA 1
ATOM 1658 C C . ALA A 1 212 ? -24.791 -6.297 29.287 1.00 83.81 212 ALA A C 1
ATOM 1660 O O . ALA A 1 212 ? -25.883 -6.181 29.837 1.00 83.81 212 ALA A O 1
ATOM 1661 N N . GLU A 1 213 ? -23.657 -6.476 29.976 1.00 82.25 213 GLU A N 1
ATOM 1662 C CA . GLU A 1 213 ? -23.610 -6.545 31.447 1.00 82.25 213 GLU A CA 1
ATOM 1663 C C . GLU A 1 213 ? -24.167 -5.261 32.086 1.00 82.25 213 GLU A C 1
ATOM 1665 O O . GLU A 1 213 ? -25.050 -5.322 32.939 1.00 82.25 213 GLU A O 1
ATOM 1670 N N . LEU A 1 214 ? -23.745 -4.085 31.604 1.00 78.25 214 LEU A N 1
ATOM 1671 C CA . LEU A 1 214 ? -24.240 -2.794 32.101 1.00 78.25 214 LEU A CA 1
ATOM 1672 C C . LEU A 1 214 ? -25.737 -2.569 31.835 1.00 78.25 214 LEU A C 1
ATOM 1674 O O . LEU A 1 214 ? -26.399 -1.878 32.610 1.00 78.25 214 LEU A O 1
ATOM 1678 N N . LYS A 1 215 ? -26.284 -3.113 30.741 1.00 81.50 215 LYS A N 1
ATOM 1679 C CA . LYS A 1 215 ? -27.725 -3.048 30.450 1.00 81.50 215 LYS A CA 1
ATOM 1680 C C . LYS A 1 215 ? -28.529 -3.896 31.432 1.00 81.50 215 LYS A C 1
ATOM 1682 O O . LYS A 1 215 ? -29.524 -3.400 31.948 1.00 81.50 215 LYS A O 1
ATOM 1687 N N . VAL A 1 216 ? -28.060 -5.105 31.745 1.00 85.94 216 VAL A N 1
ATOM 1688 C CA . VAL A 1 216 ? -28.680 -5.965 32.766 1.00 85.94 216 VAL A CA 1
ATOM 1689 C C . VAL A 1 216 ? -28.633 -5.287 34.138 1.00 85.94 216 VAL A C 1
ATOM 1691 O O . VAL A 1 216 ? -29.654 -5.208 34.816 1.00 85.94 216 VAL A O 1
ATOM 1694 N N . GLU A 1 217 ? -27.492 -4.704 34.527 1.00 79.25 217 GLU A N 1
ATOM 1695 C CA . GLU A 1 217 ? -27.382 -3.952 35.788 1.00 79.25 217 GLU A CA 1
ATOM 1696 C C . GLU A 1 217 ? -28.364 -2.763 35.838 1.00 79.25 217 GLU A C 1
ATOM 1698 O O . GLU A 1 217 ? -28.996 -2.518 36.866 1.00 79.25 217 GLU A O 1
ATOM 1703 N N . LEU A 1 218 ? -28.553 -2.047 34.722 1.00 77.88 218 LEU A N 1
ATOM 1704 C CA . LEU A 1 218 ? -29.520 -0.950 34.625 1.00 77.88 218 LEU A CA 1
ATOM 1705 C C . LEU A 1 218 ? -30.972 -1.422 34.787 1.00 77.88 218 LEU A C 1
ATOM 1707 O O . LEU A 1 218 ? -31.771 -0.697 35.376 1.00 77.88 218 LEU A O 1
ATOM 1711 N N . GLU A 1 219 ? -31.316 -2.592 34.250 1.00 82.12 219 GLU A N 1
ATOM 1712 C CA . GLU A 1 219 ? -32.643 -3.199 34.401 1.00 82.12 219 GLU A CA 1
ATOM 1713 C C . GLU A 1 219 ? -32.903 -3.623 35.848 1.00 82.12 219 GLU A C 1
ATOM 1715 O O . GLU A 1 219 ? -34.001 -3.409 36.341 1.00 82.12 219 GLU A O 1
ATOM 1720 N N . THR A 1 220 ? -31.890 -4.134 36.556 1.00 79.81 220 THR A N 1
ATOM 1721 C CA . THR A 1 220 ? -32.014 -4.508 37.980 1.00 79.81 220 THR A CA 1
ATOM 1722 C C . THR A 1 220 ? -32.037 -3.324 38.950 1.00 79.81 220 THR A C 1
ATOM 1724 O O . THR A 1 220 ? -32.439 -3.482 40.099 1.00 79.81 220 THR A O 1
ATOM 1727 N N . ALA A 1 221 ? -31.561 -2.152 38.519 1.00 71.56 221 ALA A N 1
ATOM 1728 C CA . ALA A 1 221 ? -31.479 -0.945 39.343 1.00 71.56 221 ALA A CA 1
ATOM 1729 C C . ALA A 1 221 ? -32.701 -0.014 39.213 1.00 71.56 221 ALA A C 1
ATOM 1731 O O . ALA A 1 221 ? -32.767 0.981 39.942 1.00 71.56 221 ALA A O 1
ATOM 1732 N N . ASN A 1 222 ? -33.614 -0.294 38.274 1.00 60.53 222 ASN A N 1
ATOM 1733 C CA . ASN A 1 222 ? -34.914 0.377 38.134 1.00 60.53 222 ASN A CA 1
ATOM 1734 C C . ASN A 1 222 ? -36.014 -0.448 38.802 1.00 60.53 222 ASN A C 1
ATOM 1736 O O . ASN A 1 222 ? -36.975 0.192 39.279 1.00 60.53 222 ASN A O 1
#

Secondary structure (DSSP, 8-state):
-HHHHHHHHHHHHTSHHHHHHHHHHHHHHHHHHHHHHHHHHHHHHHT--HHHHHHHT-SPP--SHHHHHHHHHHHHHHHHHHHHHHHHHHHHHHIIIIIHHHHHHHHHHHTHHHHSTTS--EEETTEEE-GGGS-HHHHHHHHHHHHHHHHHTHHHHHTT----SEEE-TT-HHHHHHHHHHHHHHHHHHHHHHHHHHHHHHHHHHHHHHHHHHHHHHHHT-

Sequence (222 aa):
MIEDIFGGFMTWLTSHATLYWLSWIGVVLALIGVMVLVWSLLSVVRDFDEAHLIRQQRGPRAVRAKTIRRNIMKFEEYARHAVRTIALRTTGLILVGVGLPGLILALIAWNQPWFIPNEAVLLIDGAPASAHDQSVSELGIFILDQALRGGLSDAFEVFGLQLSAFQNNPENILFSSFTLGYRLICGLVVATILYVIGRIVLGYRNLNAAIAELKVELETAN

Radius of gyration: 26.0 Å; chains: 1; bounding box: 71×53×68 Å